Protein AF-A0A917FUL1-F1 (afdb_monomer_lite)

Organism: NCBI:txid2041023

pLDDT: mean 85.08, std 12.04, range [37.03, 98.06]

Structure (mmCIF, N/CA/C/O backbone):
data_AF-A0A917FUL1-F1
#
_entry.id   AF-A0A917FUL1-F1
#
loop_
_atom_site.group_PDB
_atom_site.id
_atom_site.type_symbol
_atom_site.label_atom_id
_atom_site.label_alt_id
_atom_site.label_comp_id
_atom_site.label_asym_id
_atom_site.label_entity_id
_atom_site.label_seq_id
_atom_site.pdbx_PDB_ins_code
_atom_site.Cartn_x
_atom_site.Cartn_y
_atom_site.Cartn_z
_atom_site.occupancy
_atom_site.B_iso_or_equiv
_atom_site.auth_seq_id
_atom_site.auth_comp_id
_atom_site.auth_asym_id
_atom_site.auth_atom_id
_atom_site.pdbx_PDB_model_num
ATOM 1 N N . MET A 1 1 ? -27.557 -18.983 50.702 1.00 47.81 1 MET A N 1
ATOM 2 C CA . MET A 1 1 ? -27.305 -17.538 50.530 1.00 47.81 1 MET A CA 1
ATOM 3 C C . MET A 1 1 ? -28.644 -16.865 50.320 1.00 47.81 1 MET A C 1
ATOM 5 O O . MET A 1 1 ? -29.321 -17.192 49.356 1.00 47.81 1 MET A O 1
ATOM 9 N N . THR A 1 2 ? -29.067 -16.030 51.261 1.00 52.03 2 THR A N 1
ATOM 10 C CA . THR A 1 2 ? -30.330 -15.290 51.181 1.00 52.03 2 THR A CA 1
ATOM 11 C C . THR A 1 2 ? -30.173 -14.188 50.135 1.00 52.03 2 THR A C 1
ATOM 13 O O . THR A 1 2 ? -29.225 -13.409 50.207 1.00 52.03 2 THR A O 1
ATOM 16 N N . GLU A 1 3 ? -31.049 -14.154 49.135 1.00 70.00 3 GLU A N 1
ATOM 17 C CA . GLU A 1 3 ? -31.073 -13.096 48.124 1.00 70.00 3 GLU A CA 1
ATOM 18 C C . GLU A 1 3 ? -31.496 -11.787 48.815 1.00 70.00 3 GLU A C 1
ATOM 20 O O . GLU A 1 3 ? -32.654 -11.626 49.201 1.00 70.00 3 GLU A O 1
ATOM 25 N N . ILE A 1 4 ? -30.540 -10.884 49.062 1.00 77.12 4 ILE A N 1
ATOM 26 C CA . ILE A 1 4 ? -30.812 -9.587 49.693 1.00 77.12 4 ILE A CA 1
ATOM 27 C C . ILE A 1 4 ? -31.565 -8.731 48.673 1.00 77.12 4 ILE A C 1
ATOM 29 O O . ILE A 1 4 ? -30.995 -8.297 47.673 1.00 77.12 4 ILE A O 1
ATOM 33 N N . LYS A 1 5 ? -32.861 -8.509 48.907 1.00 84.00 5 LYS A N 1
ATOM 34 C CA . LYS A 1 5 ? -33.698 -7.635 48.078 1.00 84.00 5 LYS A CA 1
ATOM 35 C C . LYS A 1 5 ? -33.774 -6.248 48.700 1.00 84.00 5 LYS A C 1
ATOM 37 O O . LYS A 1 5 ? -34.260 -6.107 49.815 1.00 84.00 5 LYS A O 1
ATOM 42 N N . LEU A 1 6 ? -33.351 -5.242 47.938 1.00 88.50 6 LEU A N 1
ATOM 43 C CA . LEU A 1 6 ? -33.476 -3.836 48.319 1.00 88.50 6 LEU A CA 1
ATOM 44 C C . LEU A 1 6 ? -34.946 -3.399 48.352 1.00 88.50 6 LEU A C 1
ATOM 46 O O . LEU A 1 6 ? -35.746 -3.745 47.468 1.00 88.50 6 LEU A O 1
ATOM 50 N N . SER A 1 7 ? -35.290 -2.567 49.331 1.00 91.94 7 SER A N 1
ATOM 51 C CA . SER A 1 7 ? -36.589 -1.909 49.411 1.00 91.94 7 SER A CA 1
ATOM 52 C C . SER A 1 7 ? -36.852 -1.016 48.188 1.00 91.94 7 SER A C 1
ATOM 54 O O . SER A 1 7 ? -35.959 -0.647 47.415 1.00 91.94 7 SER A O 1
ATOM 56 N N . SER A 1 8 ? -38.120 -0.675 47.953 1.00 89.06 8 SER A N 1
ATOM 57 C CA . SER A 1 8 ? -38.489 0.293 46.910 1.00 89.06 8 SER A CA 1
ATOM 58 C C . SER A 1 8 ? -37.926 1.690 47.196 1.00 89.06 8 SER A C 1
ATOM 60 O O . SER A 1 8 ? -37.520 2.377 46.261 1.00 89.06 8 SER A O 1
ATOM 62 N N . ALA A 1 9 ? -37.848 2.085 48.471 1.00 89.62 9 ALA A N 1
ATOM 63 C CA . ALA A 1 9 ? -37.322 3.380 48.895 1.00 89.62 9 ALA A CA 1
ATOM 64 C C . ALA A 1 9 ? -35.823 3.528 48.583 1.00 89.62 9 ALA A C 1
ATOM 66 O O . ALA A 1 9 ? -35.415 4.518 47.975 1.00 89.62 9 ALA A O 1
ATOM 67 N N . SER A 1 10 ? -35.013 2.519 48.911 1.00 91.00 10 SER A N 1
ATOM 68 C CA . SER A 1 10 ? -33.573 2.516 48.617 1.00 91.00 10 SER A CA 1
ATOM 69 C C . SER A 1 10 ? -33.289 2.544 47.120 1.00 91.00 10 SER A C 1
ATOM 71 O O . SER A 1 10 ? -32.477 3.344 46.655 1.00 91.00 10 SER A O 1
ATOM 73 N N . ARG A 1 11 ? -34.027 1.742 46.339 1.00 92.06 11 ARG A N 1
ATOM 74 C CA . ARG A 1 11 ? -33.927 1.756 44.871 1.00 92.06 11 ARG A CA 1
ATOM 75 C C . ARG A 1 11 ? -34.263 3.125 44.282 1.00 92.06 11 ARG A C 1
ATOM 77 O O . ARG A 1 11 ? -33.566 3.572 43.376 1.00 92.06 11 ARG A O 1
ATOM 84 N N . ALA A 1 12 ? -35.280 3.808 44.809 1.00 92.12 12 ALA A N 1
ATOM 85 C CA . ALA A 1 12 ? -35.640 5.154 44.369 1.00 92.12 12 ALA A CA 1
ATOM 86 C C . ALA A 1 12 ? -34.541 6.185 44.683 1.00 92.12 12 ALA A C 1
ATOM 88 O O . ALA A 1 12 ? -34.177 6.962 43.801 1.00 92.12 12 ALA A O 1
ATOM 89 N N . ARG A 1 13 ? -33.957 6.155 45.892 1.00 92.62 13 ARG A N 1
ATOM 90 C CA . ARG A 1 13 ? -32.842 7.046 46.280 1.00 92.62 13 ARG A CA 1
ATOM 91 C C . ARG A 1 13 ? -31.620 6.864 45.379 1.00 92.62 13 ARG A C 1
ATOM 93 O O . ARG A 1 13 ? -31.035 7.843 44.919 1.00 92.62 13 ARG A O 1
ATOM 100 N N . MET A 1 14 ? -31.251 5.614 45.105 1.00 92.50 14 MET A N 1
ATOM 101 C CA . MET A 1 14 ? -30.142 5.282 44.209 1.00 92.50 14 MET A CA 1
ATOM 102 C C . MET A 1 14 ? -30.414 5.753 42.778 1.00 92.50 14 MET A C 1
ATOM 104 O O . MET A 1 14 ? -29.568 6.412 42.178 1.00 92.50 14 MET A O 1
ATOM 108 N N . ALA A 1 15 ? -31.609 5.473 42.249 1.00 91.94 15 ALA A N 1
ATOM 109 C CA . ALA A 1 15 ? -32.002 5.908 40.914 1.00 91.94 15 ALA A CA 1
ATOM 110 C C . ALA A 1 15 ? -31.987 7.438 40.781 1.00 91.94 15 ALA A C 1
ATOM 112 O O . ALA A 1 15 ? -31.517 7.953 39.772 1.00 91.94 15 ALA A O 1
ATOM 113 N N . GLU A 1 16 ? -32.436 8.176 41.800 1.00 92.75 16 GLU A N 1
ATOM 114 C CA . GLU A 1 16 ? -32.394 9.641 41.805 1.00 92.75 16 GLU A CA 1
ATOM 115 C C . GLU A 1 16 ? -30.955 10.176 41.757 1.00 92.75 16 GLU A C 1
ATOM 117 O O . GLU A 1 16 ? -30.666 11.124 41.023 1.00 92.75 16 GLU A O 1
ATOM 122 N N . TYR A 1 17 ? -30.038 9.568 42.513 1.00 89.88 17 TYR A N 1
ATOM 123 C CA . TYR A 1 17 ? -28.622 9.930 42.480 1.00 89.88 17 TYR A CA 1
ATOM 124 C C . TYR A 1 17 ? -28.005 9.675 41.098 1.00 89.88 17 TYR A C 1
ATOM 126 O O . TYR A 1 17 ? -27.385 10.574 40.522 1.00 89.88 17 TYR A O 1
ATOM 134 N N . VAL A 1 18 ? -28.237 8.487 40.529 1.00 90.50 18 VAL A N 1
ATOM 135 C CA . VAL A 1 18 ? -27.760 8.130 39.184 1.00 90.50 18 VAL A CA 1
ATOM 136 C C . VAL A 1 18 ? -28.361 9.058 38.128 1.00 90.50 18 VAL A C 1
ATOM 138 O O . VAL A 1 18 ? -27.639 9.547 37.262 1.00 90.50 18 VAL A O 1
ATOM 141 N N . ASP A 1 19 ? -29.652 9.384 38.211 1.00 90.50 19 ASP A N 1
ATOM 142 C CA . ASP A 1 19 ? -30.305 10.272 37.248 1.00 90.50 19 ASP A CA 1
ATOM 143 C C . ASP A 1 19 ? -29.764 11.708 37.331 1.00 90.50 19 ASP A C 1
ATOM 145 O O . ASP A 1 19 ? -29.557 12.358 36.304 1.00 90.50 19 ASP A O 1
ATOM 149 N N . LYS A 1 20 ? -29.443 12.198 38.537 1.00 88.75 20 LYS A N 1
ATOM 150 C CA . LYS A 1 20 ? -28.752 13.487 38.721 1.00 88.75 20 LYS A CA 1
ATOM 151 C C . LYS A 1 20 ? -27.367 13.492 38.076 1.00 88.75 20 LYS A C 1
ATOM 153 O O . LYS A 1 20 ? -27.005 14.507 37.481 1.00 88.75 20 LYS A O 1
ATOM 158 N N . LEU A 1 21 ? -26.616 12.393 38.160 1.00 84.44 21 LEU A N 1
ATOM 159 C CA . LEU A 1 21 ? -25.334 12.252 37.463 1.00 84.44 21 LEU A CA 1
ATOM 160 C C . LEU A 1 21 ? -25.530 12.249 35.940 1.00 84.44 21 LEU A C 1
ATOM 162 O O . LEU A 1 21 ? -24.897 13.046 35.247 1.00 84.44 21 LEU A O 1
ATOM 166 N N . CYS A 1 22 ? -26.467 11.439 35.438 1.00 85.19 22 CYS A N 1
ATOM 167 C CA . CYS A 1 22 ? -26.773 11.306 34.010 1.00 85.19 22 CYS A CA 1
ATOM 168 C C . CYS A 1 22 ? -27.177 12.644 33.375 1.00 85.19 22 CYS A C 1
ATOM 170 O O . CYS A 1 22 ? -26.623 13.041 32.353 1.00 85.19 22 CYS A O 1
ATOM 172 N N . ARG A 1 23 ? -28.089 13.399 34.006 1.00 84.31 23 ARG A N 1
ATOM 173 C CA . ARG A 1 23 ? -28.549 14.715 33.508 1.00 84.31 23 ARG A CA 1
ATOM 174 C C . ARG A 1 23 ? -27.434 15.751 33.397 1.00 84.31 23 ARG 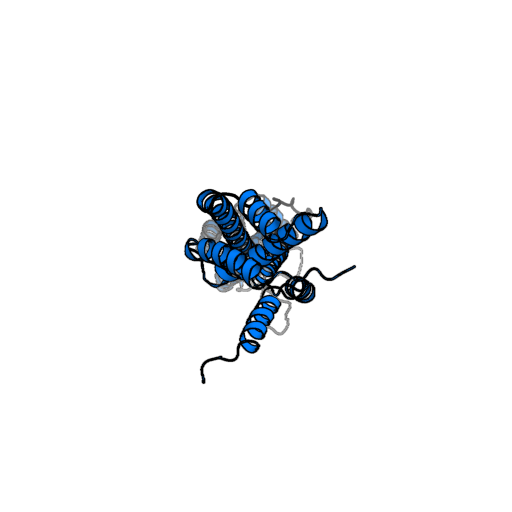A C 1
ATOM 176 O O . ARG A 1 23 ? -27.581 16.743 32.689 1.00 84.31 23 ARG A O 1
ATOM 183 N N . GLN A 1 24 ? -26.346 15.566 34.137 1.00 76.88 24 GLN A N 1
ATOM 184 C CA . GLN A 1 24 ? -25.212 16.483 34.137 1.00 76.88 24 GLN A CA 1
ATOM 185 C C . GLN A 1 24 ? -24.104 16.078 33.162 1.00 76.88 24 GLN A C 1
ATOM 187 O O . GLN A 1 24 ? -23.134 16.838 33.022 1.00 76.88 24 GLN A O 1
ATOM 192 N N . MET A 1 25 ? -24.230 14.924 32.501 1.00 76.38 25 MET A N 1
ATOM 193 C CA . MET A 1 25 ? -23.337 14.479 31.437 1.00 76.38 25 MET A CA 1
ATOM 194 C C . MET A 1 25 ? -23.732 15.144 30.119 1.00 76.38 25 MET A C 1
ATOM 196 O O . MET A 1 25 ? -24.883 15.099 29.701 1.00 76.38 25 MET A O 1
ATOM 200 N N . ASN A 1 26 ? -22.761 15.773 29.458 1.00 75.69 26 ASN A N 1
ATOM 201 C CA . ASN A 1 26 ? -22.939 16.337 28.120 1.00 75.69 26 ASN A CA 1
ATOM 202 C C . ASN A 1 26 ? -22.407 15.349 27.073 1.00 75.69 26 ASN A C 1
ATOM 204 O O . ASN A 1 26 ? -21.471 15.662 26.338 1.00 75.69 26 ASN A O 1
ATOM 208 N N . GLU A 1 27 ? -22.952 14.134 27.082 1.00 78.38 27 GLU A N 1
ATOM 209 C CA . GLU A 1 27 ? -22.525 13.022 26.232 1.00 78.38 27 GLU A CA 1
ATOM 210 C C . GLU A 1 27 ? -23.712 12.467 25.421 1.00 78.38 27 GLU A C 1
ATOM 212 O O . GLU A 1 27 ? -24.870 12.724 25.762 1.00 78.38 27 GLU A O 1
ATOM 217 N N . PRO A 1 28 ? -23.452 11.739 24.320 1.00 78.38 28 PRO A N 1
ATOM 218 C CA . PRO A 1 28 ? -24.480 11.040 23.551 1.00 78.38 28 PRO A CA 1
ATOM 219 C C . PRO A 1 28 ? -25.363 10.117 24.408 1.00 78.38 28 PRO A C 1
ATOM 221 O O . PRO A 1 28 ? -24.895 9.520 25.374 1.00 78.38 28 PRO A O 1
ATOM 224 N N . GLN A 1 29 ? -26.641 9.984 24.035 1.00 77.00 29 GLN A N 1
ATOM 225 C CA . GLN A 1 29 ? -27.651 9.272 24.831 1.00 77.00 29 GLN A CA 1
ATOM 226 C C . GLN A 1 29 ? -27.319 7.790 25.076 1.00 77.00 29 GLN A C 1
ATOM 228 O O . GLN A 1 29 ? -27.646 7.278 26.138 1.00 77.00 29 GLN A O 1
ATOM 233 N N . ASP A 1 30 ? -26.658 7.117 24.130 1.00 72.75 30 ASP A N 1
ATOM 234 C CA . ASP A 1 30 ? -26.174 5.739 24.297 1.00 72.75 30 ASP A CA 1
ATOM 235 C C . ASP A 1 30 ? -25.180 5.632 25.463 1.00 72.75 30 ASP A C 1
ATOM 237 O O . ASP A 1 30 ? -25.384 4.834 26.367 1.00 72.75 30 ASP A O 1
ATOM 241 N N . GLN A 1 31 ? -24.197 6.532 25.527 1.00 72.19 31 GLN A N 1
ATOM 242 C CA . GLN A 1 31 ? -23.209 6.553 26.614 1.00 72.19 31 GLN A CA 1
ATOM 243 C C . GLN A 1 31 ? -23.811 6.932 27.970 1.00 72.19 31 GLN A C 1
ATOM 245 O O . GLN A 1 31 ? -23.324 6.491 29.009 1.00 72.19 31 GLN A O 1
ATOM 250 N N . VAL A 1 32 ? -24.847 7.775 27.977 1.00 83.75 32 VAL A N 1
ATOM 251 C CA . VAL A 1 32 ? -25.560 8.127 29.213 1.00 83.75 32 VAL A CA 1
ATOM 252 C C . VAL A 1 32 ? -26.323 6.918 29.761 1.00 83.75 32 VAL A C 1
ATOM 254 O O . VAL A 1 32 ? -26.370 6.744 30.976 1.00 83.75 32 VAL A O 1
ATOM 257 N N . GLU A 1 33 ? -26.883 6.074 28.894 1.00 83.06 33 GLU A N 1
ATOM 258 C CA . GLU A 1 33 ? -27.565 4.843 29.308 1.00 83.06 33 GLU A CA 1
ATOM 259 C C . GLU A 1 33 ? -26.583 3.756 29.762 1.00 83.06 33 GLU A C 1
ATOM 261 O O . GLU A 1 33 ? -26.784 3.195 30.836 1.00 83.06 33 GLU A O 1
ATOM 266 N N . ASP A 1 34 ? -25.472 3.536 29.050 1.00 76.56 34 ASP A N 1
ATOM 267 C CA . ASP A 1 34 ? -24.433 2.587 29.491 1.00 76.56 34 ASP A CA 1
ATOM 268 C C . ASP A 1 34 ? -23.891 2.976 30.876 1.00 76.56 34 ASP A C 1
ATOM 270 O O . ASP A 1 34 ? -23.753 2.154 31.785 1.00 76.56 34 ASP A O 1
ATOM 274 N N . PHE A 1 35 ? -23.656 4.276 31.073 1.00 83.06 35 PHE A N 1
ATOM 275 C CA . PHE A 1 35 ? -23.274 4.831 32.362 1.00 83.06 35 PHE A CA 1
ATOM 276 C C . PHE A 1 35 ? -24.344 4.612 33.437 1.00 83.06 35 PHE A C 1
ATOM 278 O O . PHE A 1 35 ? -24.018 4.246 34.569 1.00 83.06 35 PHE A O 1
ATOM 285 N N . ARG A 1 36 ? -25.621 4.840 33.107 1.00 88.31 36 ARG A N 1
ATOM 286 C CA . ARG A 1 36 ? -26.744 4.627 34.026 1.00 88.31 36 ARG A CA 1
ATOM 287 C C . ARG A 1 36 ? -26.774 3.178 34.499 1.00 88.31 36 ARG A C 1
ATOM 289 O O . ARG A 1 36 ? -26.924 2.948 35.701 1.00 88.31 36 ARG A O 1
ATOM 296 N N . GLU A 1 37 ? -26.621 2.223 33.587 1.00 86.44 37 GLU A N 1
ATOM 297 C CA . GLU A 1 37 ? -26.595 0.794 33.899 1.00 86.44 37 GLU A CA 1
ATOM 298 C C . GLU A 1 37 ? -25.390 0.427 34.774 1.00 86.44 37 GLU A C 1
ATOM 300 O O . GLU A 1 37 ? -25.575 -0.141 35.855 1.00 86.44 37 GLU A O 1
ATOM 305 N N . GLU A 1 38 ? -24.175 0.818 34.370 1.00 83.94 38 GLU A N 1
ATOM 306 C CA . GLU A 1 38 ? -22.933 0.519 35.097 1.00 83.94 38 GLU A CA 1
ATOM 307 C C . GLU A 1 38 ? -22.960 1.098 36.520 1.00 83.94 38 GLU A C 1
ATOM 309 O O . GLU A 1 38 ? -22.680 0.399 37.497 1.00 83.94 38 GLU A O 1
ATOM 314 N N . MET A 1 39 ? -23.370 2.359 36.668 1.00 87.25 39 MET A N 1
ATOM 315 C CA . MET A 1 39 ? -23.458 3.002 37.979 1.00 87.25 39 MET A CA 1
ATOM 316 C C . MET A 1 39 ? -24.536 2.398 38.860 1.00 87.25 39 MET A C 1
ATOM 318 O O . MET A 1 39 ? -24.315 2.224 40.057 1.00 87.25 39 MET A O 1
ATOM 322 N N . THR A 1 40 ? -25.693 2.063 38.290 1.00 90.62 40 THR A N 1
ATOM 323 C CA . THR A 1 40 ? -26.763 1.416 39.052 1.00 90.62 40 THR A CA 1
ATOM 324 C C . THR A 1 40 ? -26.298 0.054 39.558 1.00 90.62 40 THR A C 1
ATOM 326 O O . THR A 1 40 ? -26.518 -0.265 40.727 1.00 90.62 40 THR A O 1
ATOM 329 N N . ALA A 1 41 ? -25.607 -0.730 38.725 1.00 88.19 41 ALA A N 1
ATOM 330 C CA . ALA A 1 41 ? -25.075 -2.036 39.101 1.00 88.19 41 ALA A CA 1
ATOM 331 C C . ALA A 1 41 ? -23.990 -1.935 40.187 1.00 88.19 41 ALA A C 1
ATOM 333 O O . ALA A 1 41 ? -24.047 -2.654 41.191 1.00 88.19 41 ALA A O 1
ATOM 334 N N . ASN A 1 42 ? -23.039 -1.011 40.029 1.00 88.38 42 ASN A N 1
ATOM 335 C CA . ASN A 1 42 ? -21.951 -0.808 40.985 1.00 88.38 42 ASN A CA 1
ATOM 336 C C . ASN A 1 42 ? -22.469 -0.289 42.332 1.00 88.38 42 ASN A C 1
ATOM 338 O O . ASN A 1 42 ? -22.098 -0.819 43.379 1.00 88.38 42 ASN A O 1
ATOM 342 N N . LEU A 1 43 ? -23.382 0.687 42.318 1.00 90.56 43 LEU A N 1
ATOM 343 C CA . LEU A 1 43 ? -23.987 1.224 43.535 1.00 90.56 43 LEU A CA 1
ATOM 344 C C . LEU A 1 43 ? -24.841 0.164 44.245 1.00 90.56 43 LEU A C 1
ATOM 346 O O . LEU A 1 43 ? -24.763 0.027 45.460 1.00 90.56 43 LEU A O 1
ATOM 350 N N . THR A 1 44 ? -25.603 -0.638 43.494 1.00 92.50 44 THR A N 1
ATOM 351 C CA . THR A 1 44 ? -26.359 -1.774 44.054 1.00 92.50 44 THR A CA 1
ATOM 352 C C . THR A 1 44 ? -25.429 -2.772 44.731 1.00 92.50 44 THR A C 1
ATOM 354 O O . THR A 1 44 ? -25.704 -3.208 45.847 1.00 92.50 44 THR A O 1
ATOM 357 N N . SER A 1 45 ? -24.316 -3.108 44.080 1.00 90.75 45 SER A N 1
ATOM 358 C CA . SER A 1 45 ? -23.331 -4.046 44.619 1.00 90.75 45 SER A CA 1
ATOM 359 C C . SER A 1 45 ? -22.688 -3.516 45.902 1.00 90.75 45 SER A C 1
ATOM 361 O O . SER A 1 45 ? -22.569 -4.270 46.863 1.00 90.75 45 SER A O 1
ATOM 363 N N . ALA A 1 46 ? -22.352 -2.223 45.949 1.00 91.19 46 ALA A N 1
ATOM 364 C CA . ALA A 1 46 ? -21.805 -1.581 47.142 1.00 91.19 46 ALA A CA 1
ATOM 365 C C . ALA A 1 46 ? -22.792 -1.618 48.320 1.00 91.19 46 ALA A C 1
ATOM 367 O O . ALA A 1 46 ? -22.427 -2.053 49.407 1.00 91.19 46 ALA A O 1
ATOM 368 N N . VAL A 1 47 ? -24.064 -1.265 48.096 1.00 93.19 47 VAL A N 1
ATOM 369 C CA . VAL A 1 47 ? -25.095 -1.323 49.150 1.00 93.19 47 VAL A CA 1
ATOM 370 C C . VAL A 1 47 ? -25.278 -2.747 49.672 1.00 93.19 47 VAL A C 1
ATOM 372 O O . VAL A 1 47 ? -25.336 -2.963 50.880 1.00 93.19 47 VAL A O 1
ATOM 375 N N . VAL A 1 48 ? -25.352 -3.733 48.775 1.00 92.50 48 VAL A N 1
ATOM 376 C CA . VAL A 1 48 ? -25.499 -5.143 49.165 1.00 92.50 48 VAL A CA 1
ATOM 377 C C . VAL A 1 48 ? -24.297 -5.625 49.980 1.00 92.50 48 VAL A C 1
ATOM 379 O O . VAL A 1 48 ? -24.479 -6.406 50.913 1.00 92.50 48 VAL A O 1
ATOM 382 N N . GLU A 1 49 ? -23.087 -5.173 49.658 1.00 91.25 49 GLU A N 1
ATOM 383 C CA . GLU A 1 49 ? -21.882 -5.545 50.396 1.00 91.25 49 GLU A CA 1
ATOM 384 C C . GLU A 1 49 ? -21.848 -4.925 51.801 1.00 91.25 49 GLU A C 1
ATOM 386 O O . GLU A 1 49 ? -21.591 -5.639 52.768 1.00 91.25 49 GLU A O 1
ATOM 391 N N . GLU A 1 50 ? -22.223 -3.654 51.953 1.00 92.88 50 GLU A N 1
ATOM 392 C CA . GLU A 1 50 ? -22.370 -3.010 53.270 1.00 92.88 50 GLU A CA 1
ATOM 393 C C . GLU A 1 50 ? -23.454 -3.706 54.121 1.00 92.88 50 GLU A C 1
ATOM 395 O O . GLU A 1 50 ? -23.262 -3.987 55.307 1.00 92.88 50 GLU A O 1
ATOM 400 N N . MET A 1 51 ? -24.575 -4.108 53.508 1.00 92.69 51 MET A N 1
ATOM 401 C CA . MET A 1 51 ? -25.615 -4.888 54.196 1.00 92.69 51 MET A CA 1
ATOM 402 C C . MET A 1 51 ? -25.118 -6.264 54.660 1.00 92.69 51 MET A C 1
ATOM 404 O O . MET A 1 51 ? -25.526 -6.751 55.717 1.00 92.69 51 MET A O 1
ATOM 408 N N . ARG A 1 52 ? -24.222 -6.911 53.903 1.00 92.06 52 ARG A N 1
ATOM 409 C CA . ARG A 1 52 ? -23.603 -8.186 54.313 1.00 92.06 52 ARG A CA 1
ATOM 410 C C . ARG A 1 52 ? -22.684 -8.034 55.518 1.00 92.06 52 ARG A C 1
ATOM 412 O O . ARG A 1 52 ? -22.531 -8.995 56.269 1.00 92.06 52 ARG A O 1
ATOM 419 N N . GLN A 1 53 ? -22.124 -6.848 55.726 1.00 91.12 53 GLN A N 1
ATOM 420 C CA . GLN A 1 53 ? -21.326 -6.520 56.909 1.00 91.12 53 GLN A CA 1
ATOM 421 C C . GLN A 1 53 ? -22.192 -6.250 58.154 1.00 91.12 53 GLN A C 1
ATOM 423 O O . GLN A 1 53 ? -21.664 -5.966 59.226 1.00 91.12 53 GLN A O 1
ATOM 428 N N . GLY A 1 54 ? -23.517 -6.394 58.042 1.00 91.88 54 GLY A N 1
ATOM 429 C CA . GLY A 1 54 ? -24.466 -6.224 59.141 1.00 91.88 54 GLY A CA 1
ATOM 430 C C . GLY A 1 54 ? -25.040 -4.813 59.248 1.00 91.88 54 GLY A C 1
ATOM 431 O O . GLY A 1 54 ? -25.759 -4.532 60.206 1.00 91.88 54 GLY A O 1
ATOM 432 N N . MET A 1 55 ? -24.749 -3.936 58.283 1.00 92.06 55 MET A N 1
ATOM 433 C CA . MET A 1 55 ? -25.262 -2.571 58.268 1.00 92.06 55 MET A CA 1
ATOM 434 C C . MET A 1 55 ? -26.753 -2.551 57.876 1.00 92.06 55 MET A C 1
ATOM 436 O O . MET A 1 55 ? -27.155 -3.260 56.945 1.00 92.06 55 MET A O 1
ATOM 440 N N . PRO A 1 56 ? -27.605 -1.761 58.557 1.00 93.81 56 PRO A N 1
ATOM 441 C CA . PRO A 1 56 ? -28.996 -1.602 58.150 1.00 93.81 56 PRO A CA 1
ATOM 442 C C . PRO A 1 56 ? -29.087 -0.931 56.772 1.00 93.81 56 PRO A C 1
ATOM 444 O O . PRO A 1 56 ? -28.292 -0.057 56.442 1.00 93.81 56 PRO A O 1
ATOM 447 N N . GLU A 1 57 ? -30.078 -1.327 55.967 1.00 92.75 57 GLU A N 1
ATOM 448 C CA . GLU A 1 57 ? -30.196 -0.942 54.549 1.00 92.75 57 GLU A CA 1
ATOM 449 C C . GLU A 1 57 ? -30.102 0.576 54.307 1.00 92.75 57 GLU A C 1
ATOM 451 O O . GLU A 1 57 ? -29.404 1.016 53.397 1.00 92.75 57 GLU A O 1
ATOM 456 N N . ASP A 1 58 ? -30.776 1.385 55.126 1.00 91.56 58 ASP A N 1
ATOM 457 C CA . ASP A 1 58 ? -30.798 2.846 54.966 1.00 91.56 58 ASP A CA 1
ATOM 458 C C . ASP A 1 58 ? -29.423 3.495 55.220 1.00 91.56 58 ASP A C 1
ATOM 460 O O . ASP A 1 58 ? -29.025 4.454 54.545 1.00 91.56 58 ASP A O 1
ATOM 464 N N . GLU A 1 59 ? -28.665 2.925 56.157 1.00 92.19 59 GLU A N 1
ATOM 465 C CA . GLU A 1 59 ? -27.301 3.340 56.474 1.00 92.19 59 GLU A CA 1
ATOM 466 C C . GLU A 1 59 ? -26.334 2.853 55.388 1.00 92.19 59 GLU A C 1
ATOM 468 O O . GLU A 1 59 ? -25.555 3.654 54.878 1.00 92.19 59 GLU A O 1
ATOM 473 N N . ALA A 1 60 ? -26.489 1.612 54.912 1.00 93.06 60 ALA A N 1
ATOM 474 C CA . ALA A 1 60 ? -25.730 1.051 53.792 1.00 93.06 60 ALA A CA 1
ATOM 475 C C . ALA A 1 60 ? -25.878 1.880 52.503 1.00 93.06 60 ALA A C 1
ATOM 477 O O . ALA A 1 60 ? -24.891 2.172 51.829 1.00 93.06 60 ALA A O 1
ATOM 478 N N . VAL A 1 61 ? -27.097 2.328 52.174 1.00 92.44 61 VAL A N 1
ATOM 479 C CA . VAL A 1 61 ? -27.349 3.239 51.041 1.00 92.44 61 VAL A CA 1
ATOM 480 C C . VAL A 1 61 ? -26.636 4.571 51.233 1.00 92.44 61 VAL A C 1
ATOM 482 O O . VAL A 1 61 ? -26.041 5.101 50.296 1.00 92.44 61 VAL A O 1
ATOM 485 N N . THR A 1 62 ? -26.690 5.126 52.440 1.00 90.50 62 THR A N 1
ATOM 486 C CA . THR A 1 62 ? -26.075 6.422 52.741 1.00 90.50 62 THR A CA 1
ATOM 487 C C . THR A 1 62 ? -24.550 6.342 52.663 1.00 90.50 62 THR A C 1
ATOM 489 O O . THR A 1 62 ? -23.929 7.199 52.034 1.00 90.50 62 THR A O 1
ATOM 492 N N . VAL A 1 63 ? -23.954 5.287 53.219 1.00 90.00 63 VAL A N 1
ATOM 493 C CA . VAL A 1 63 ? -22.514 5.018 53.153 1.00 90.00 63 VAL A CA 1
ATOM 494 C C . VAL A 1 63 ? -22.065 4.800 51.711 1.00 90.00 63 VAL A C 1
ATOM 496 O O . VAL A 1 63 ? -21.113 5.448 51.281 1.00 90.00 63 VAL A O 1
ATOM 499 N N . ALA A 1 64 ? -22.777 3.985 50.928 1.00 90.31 64 ALA A N 1
ATOM 500 C CA . ALA A 1 64 ? -22.443 3.760 49.523 1.00 90.31 64 ALA A CA 1
ATOM 501 C C . ALA A 1 64 ? -22.497 5.064 48.705 1.00 90.31 64 ALA A C 1
ATOM 503 O O . ALA A 1 64 ? -21.564 5.372 47.968 1.00 90.31 64 ALA A O 1
ATOM 504 N N . LEU A 1 65 ? -23.539 5.887 48.868 1.00 89.25 65 LEU A N 1
ATOM 505 C CA . LEU A 1 65 ? -23.636 7.182 48.179 1.00 89.25 65 LEU A CA 1
ATOM 506 C C . LEU A 1 65 ? -22.497 8.143 48.562 1.00 89.25 65 LEU A C 1
ATOM 508 O O . LEU A 1 65 ? -22.016 8.884 47.706 1.00 89.25 65 LEU A O 1
ATOM 512 N N . LEU A 1 66 ? -22.058 8.127 49.825 1.00 84.94 66 LEU A N 1
ATOM 513 C CA . LEU A 1 66 ? -20.926 8.929 50.299 1.00 84.94 66 LEU A CA 1
ATOM 514 C C . LEU A 1 66 ? -19.586 8.421 49.753 1.00 84.94 66 LEU A C 1
ATOM 516 O O . LEU A 1 66 ? -18.765 9.235 49.336 1.00 84.94 66 LEU A O 1
ATOM 520 N N . GLN A 1 67 ? -19.373 7.102 49.720 1.00 84.00 67 GLN A N 1
ATOM 521 C CA . GLN A 1 67 ? -18.159 6.479 49.176 1.00 84.00 67 GLN A CA 1
ATOM 522 C C . GLN A 1 67 ? -17.993 6.750 47.679 1.00 84.00 67 GLN A C 1
ATOM 524 O O . GLN A 1 67 ? -16.876 6.959 47.212 1.00 84.00 67 GLN A O 1
ATOM 529 N N . PHE A 1 68 ? -19.099 6.779 46.931 1.00 80.62 68 PHE A N 1
ATOM 530 C CA . PHE A 1 68 ? -19.071 7.157 45.521 1.00 80.62 68 PHE A CA 1
ATOM 531 C C . PHE A 1 68 ? -18.702 8.630 45.315 1.00 80.62 68 PHE A C 1
ATOM 533 O O . PHE A 1 68 ? -18.213 8.961 44.244 1.00 80.62 68 PHE A O 1
ATOM 540 N N . GLY A 1 69 ? -18.846 9.488 46.329 1.00 74.25 69 GLY A N 1
ATOM 541 C CA . GLY A 1 69 ? -18.335 10.857 46.336 1.00 74.25 69 GLY A CA 1
ATOM 542 C C . GLY A 1 69 ? -19.333 11.926 45.882 1.00 74.25 69 GLY A C 1
ATOM 543 O O . GLY A 1 69 ? -20.471 11.662 45.473 1.00 74.25 69 GLY A O 1
ATOM 544 N N . GLU A 1 70 ? -18.897 13.189 45.970 1.00 72.31 70 GLU A N 1
ATOM 545 C CA . GLU A 1 70 ? -19.710 14.335 45.569 1.00 72.31 70 GLU A CA 1
ATOM 546 C C . GLU A 1 70 ? -19.954 14.357 44.056 1.00 72.31 70 GLU A C 1
ATOM 548 O O . GLU A 1 70 ? -19.047 14.184 43.240 1.00 72.31 70 GLU A O 1
ATOM 553 N N . LEU A 1 71 ? -21.186 14.703 43.676 1.00 65.38 71 LEU A N 1
ATOM 554 C CA . LEU A 1 71 ? -21.688 14.708 42.298 1.00 65.38 71 LEU A CA 1
ATOM 555 C C . LEU A 1 71 ? -20.740 15.390 41.281 1.00 65.38 71 LEU A C 1
ATOM 557 O O . LEU A 1 71 ? -20.641 14.976 40.126 1.00 65.38 71 LEU A O 1
ATOM 561 N N . LYS A 1 72 ? -20.031 16.450 41.701 1.00 63.06 72 LYS A N 1
ATOM 562 C CA . LYS A 1 72 ? -19.100 17.214 40.851 1.00 63.06 72 LYS A CA 1
ATOM 563 C C . LYS A 1 72 ? -17.770 16.504 40.602 1.00 63.06 72 LYS A C 1
ATOM 565 O O . LYS A 1 72 ? -17.193 16.683 39.528 1.00 63.06 72 LYS A O 1
ATOM 570 N N . GLU A 1 73 ? -17.263 15.774 41.587 1.00 71.88 73 GLU A N 1
ATOM 571 C CA . GLU A 1 73 ? -15.974 15.086 41.514 1.00 71.88 73 GLU A CA 1
ATOM 572 C C . GLU A 1 73 ? -16.114 13.817 40.676 1.00 71.88 73 GLU A C 1
ATOM 574 O O . GLU A 1 73 ? -15.424 13.671 39.665 1.00 71.88 73 GLU A O 1
ATOM 579 N N . VAL A 1 74 ? -17.161 13.043 40.969 1.00 71.81 74 VAL A N 1
ATOM 580 C CA . VAL A 1 74 ? -17.613 11.885 40.188 1.00 71.81 74 VAL A CA 1
ATOM 581 C C . VAL A 1 74 ? -17.769 12.254 38.715 1.00 71.81 74 VAL A C 1
ATOM 583 O O . VAL A 1 74 ? -17.156 11.646 37.838 1.00 71.81 74 VAL A O 1
ATOM 586 N N . LYS A 1 75 ? -18.485 13.347 38.420 1.00 70.12 75 LYS A N 1
ATOM 587 C CA . LYS A 1 75 ? -18.638 13.860 37.052 1.00 70.12 75 LYS A CA 1
ATOM 588 C C . LYS A 1 75 ? -17.299 14.115 36.355 1.00 70.12 75 LYS A C 1
ATOM 590 O O . LYS A 1 75 ? -17.144 13.780 35.181 1.00 70.12 75 LYS A O 1
ATOM 595 N N . ARG A 1 76 ? -16.358 14.786 37.025 1.00 72.88 76 ARG A N 1
ATOM 596 C CA . ARG A 1 76 ? -15.090 15.204 36.407 1.00 72.88 76 ARG A CA 1
ATOM 597 C C . ARG A 1 76 ? -14.257 13.994 36.005 1.00 72.88 76 ARG A C 1
ATOM 599 O O . ARG A 1 76 ? -13.694 13.986 34.909 1.00 72.88 76 ARG A O 1
ATOM 606 N N . GLU A 1 77 ? -14.181 12.999 36.878 1.00 75.75 77 GLU A N 1
ATOM 607 C CA . GLU A 1 77 ? -13.421 11.780 36.620 1.00 75.75 77 GLU A CA 1
ATOM 608 C C . GLU A 1 77 ? -14.065 10.940 35.517 1.00 75.75 77 GLU A C 1
ATOM 610 O O . GLU A 1 77 ? -13.381 10.522 34.583 1.00 75.75 77 GLU A O 1
ATOM 615 N N . LEU A 1 78 ? -15.390 10.809 35.533 1.00 70.12 78 LEU A N 1
ATOM 616 C CA . LEU A 1 78 ? -16.128 10.053 34.522 1.00 70.12 78 LEU A CA 1
ATOM 617 C C . LEU A 1 78 ? -16.034 10.675 33.128 1.00 70.12 78 LEU A C 1
ATOM 619 O O . LEU A 1 78 ? -15.678 9.987 32.172 1.00 70.12 78 LEU A O 1
ATOM 623 N N . VAL A 1 79 ? -16.261 11.988 32.998 1.00 70.38 79 VAL A N 1
ATOM 624 C CA . VAL A 1 79 ? -16.113 12.690 31.708 1.00 70.38 79 VAL A CA 1
ATOM 625 C C . VAL A 1 79 ? -14.693 12.522 31.166 1.00 70.38 79 VAL A C 1
ATOM 627 O O . VAL A 1 79 ? -14.489 12.367 29.961 1.00 70.38 79 VAL A O 1
ATOM 630 N N . ARG A 1 80 ? -13.686 12.508 32.047 1.00 75.75 80 ARG A N 1
ATOM 631 C CA . ARG A 1 80 ? -12.299 12.263 31.649 1.00 75.75 80 ARG A CA 1
ATOM 632 C C . ARG A 1 80 ? -12.114 10.845 31.104 1.00 75.75 80 ARG A C 1
ATOM 634 O O . ARG A 1 80 ? -11.497 10.703 30.050 1.00 75.75 80 ARG A O 1
ATOM 641 N N . ILE A 1 81 ? -12.657 9.827 31.771 1.00 78.88 81 ILE A N 1
ATOM 642 C CA . ILE A 1 81 ? -12.564 8.421 31.345 1.00 78.88 81 ILE A CA 1
ATOM 643 C C . ILE A 1 81 ? -13.227 8.219 29.975 1.00 78.88 81 ILE A C 1
ATOM 645 O O . ILE A 1 81 ? -12.586 7.705 29.053 1.00 78.88 81 ILE A O 1
ATOM 649 N N . TYR A 1 82 ? -14.462 8.693 29.801 1.00 71.44 82 TYR A N 1
ATOM 650 C CA . TYR A 1 82 ? -15.199 8.574 28.537 1.00 71.44 82 TYR A CA 1
ATOM 651 C C . TYR A 1 82 ? -14.496 9.312 27.389 1.00 71.44 82 TYR A C 1
ATOM 653 O O . TYR A 1 82 ? -14.301 8.762 26.299 1.00 71.44 82 TYR A O 1
ATOM 661 N N . LYS A 1 83 ? -13.998 10.528 27.645 1.00 73.81 83 LYS A N 1
ATOM 662 C CA . LYS A 1 83 ? -13.238 11.298 26.652 1.00 73.81 83 LYS A CA 1
ATOM 663 C C . LYS A 1 83 ? -11.947 10.593 26.226 1.00 73.81 83 LYS A C 1
ATOM 665 O O . LYS A 1 83 ? -11.597 10.632 25.041 1.00 73.81 83 LYS A O 1
ATOM 670 N N . ILE A 1 84 ? -11.247 9.937 27.156 1.00 73.69 84 ILE A N 1
ATOM 671 C CA . ILE A 1 84 ? -10.044 9.146 26.855 1.00 73.69 84 ILE A CA 1
ATOM 672 C C . ILE A 1 84 ? -10.405 7.945 25.974 1.00 73.69 84 ILE A C 1
ATOM 674 O O . ILE A 1 84 ? -9.802 7.799 24.908 1.00 73.69 84 ILE A O 1
ATOM 678 N N . ARG A 1 85 ? -11.418 7.147 26.351 1.00 75.88 85 ARG A N 1
ATOM 679 C CA . ARG A 1 85 ? -11.879 5.987 25.560 1.00 75.88 85 ARG A CA 1
ATOM 680 C C . ARG A 1 85 ? -12.232 6.382 24.126 1.00 75.88 85 ARG A C 1
ATOM 682 O O . ARG A 1 85 ? -11.742 5.778 23.172 1.00 75.88 85 ARG A O 1
ATOM 689 N N . ARG A 1 86 ? -12.994 7.467 23.958 1.00 76.38 86 ARG A N 1
ATOM 690 C CA . ARG A 1 86 ? -13.406 7.977 22.642 1.00 76.38 86 ARG A CA 1
ATOM 691 C C . ARG A 1 86 ? -12.229 8.434 21.785 1.00 76.38 86 ARG A C 1
ATOM 693 O O . ARG A 1 86 ? -12.152 8.104 20.599 1.00 76.38 86 ARG A O 1
ATOM 700 N N . THR A 1 87 ? -11.317 9.212 22.366 1.00 76.31 87 THR A N 1
ATOM 701 C CA . THR A 1 87 ? -10.155 9.729 21.630 1.00 76.31 87 THR A CA 1
ATOM 702 C C . THR A 1 87 ? -9.265 8.574 21.183 1.00 76.31 87 THR A C 1
ATOM 704 O O . THR A 1 87 ? -8.867 8.526 20.018 1.00 76.31 87 THR A O 1
ATOM 707 N N . PHE A 1 88 ? -9.047 7.602 22.069 1.00 83.44 88 PHE A N 1
ATOM 708 C CA . PHE A 1 88 ? -8.284 6.392 21.792 1.00 83.44 88 PHE A CA 1
ATOM 709 C C . PHE A 1 88 ? -8.901 5.561 20.659 1.00 83.44 88 PHE A C 1
ATOM 711 O O . PHE A 1 88 ? -8.220 5.295 19.669 1.00 83.44 88 PHE A O 1
ATOM 718 N N . ALA A 1 89 ? -10.202 5.255 20.723 1.00 85.88 89 ALA A N 1
ATOM 719 C CA . ALA A 1 89 ? -10.898 4.514 19.669 1.00 85.88 89 ALA A CA 1
ATOM 720 C C . ALA A 1 89 ? -10.806 5.228 18.307 1.00 85.88 89 ALA A C 1
ATOM 722 O O . ALA A 1 89 ? -10.486 4.615 17.288 1.00 85.88 89 ALA A O 1
ATOM 723 N N . SER A 1 90 ? -11.016 6.548 18.279 1.00 86.62 90 SER A N 1
ATOM 724 C CA . SER A 1 90 ? -10.892 7.325 17.040 1.00 86.62 90 SER A CA 1
ATOM 725 C C . SER A 1 90 ? -9.461 7.341 16.484 1.00 86.62 90 SER A C 1
ATOM 727 O O . SER A 1 90 ? -9.273 7.346 15.268 1.00 86.62 90 SER A O 1
ATOM 729 N N . GLY A 1 91 ? -8.455 7.325 17.364 1.00 91.94 91 GLY A N 1
ATOM 730 C CA . GLY A 1 91 ? -7.045 7.235 16.999 1.00 91.94 91 GLY A CA 1
ATOM 731 C C . GLY A 1 91 ? -6.706 5.889 16.367 1.00 91.94 91 GLY A C 1
ATOM 732 O O . GLY A 1 91 ? -6.095 5.864 15.302 1.00 91.94 91 GLY A O 1
ATOM 733 N N . ILE A 1 92 ? -7.174 4.786 16.960 1.00 93.31 92 ILE A N 1
ATOM 734 C CA . ILE A 1 92 ? -6.978 3.435 16.414 1.00 93.31 92 ILE A CA 1
ATOM 735 C C . ILE A 1 92 ? -7.556 3.332 15.005 1.00 93.31 92 ILE A C 1
ATOM 737 O O . ILE A 1 92 ? -6.858 2.874 14.102 1.00 93.31 92 ILE A O 1
ATOM 741 N N . LEU A 1 93 ? -8.792 3.797 14.790 1.00 93.50 93 LEU A N 1
ATOM 742 C CA . LEU A 1 93 ? -9.415 3.726 13.468 1.00 93.50 93 LEU A CA 1
ATOM 743 C C . LEU A 1 93 ? -8.631 4.530 12.424 1.00 93.50 93 LEU A C 1
ATOM 745 O O . LEU A 1 93 ? -8.380 4.033 11.330 1.00 93.50 93 LEU A O 1
ATOM 749 N N . LYS A 1 94 ? -8.212 5.759 12.756 1.00 94.50 94 LYS A N 1
ATOM 750 C CA . LYS A 1 94 ? -7.406 6.590 11.845 1.00 94.50 94 LYS A CA 1
ATOM 751 C C . LYS A 1 94 ? -6.082 5.913 11.492 1.00 94.50 94 LYS A C 1
ATOM 753 O O . LYS A 1 94 ? -5.719 5.883 10.320 1.00 94.50 94 LYS A O 1
ATOM 758 N N . SER A 1 95 ? -5.399 5.336 12.478 1.00 95.94 95 SER A N 1
ATOM 759 C CA . SER A 1 95 ? -4.161 4.582 12.263 1.00 95.94 95 SER A CA 1
ATOM 760 C C . SER A 1 95 ? -4.388 3.343 11.396 1.00 95.94 95 SER A C 1
ATOM 762 O O . SER A 1 95 ? -3.611 3.097 10.478 1.00 95.94 95 SER A O 1
ATOM 764 N N . ALA A 1 96 ? -5.476 2.601 11.623 1.00 96.69 96 ALA A N 1
ATOM 765 C CA . ALA A 1 96 ? -5.843 1.453 10.800 1.00 96.69 96 ALA A CA 1
ATOM 766 C C . ALA A 1 96 ? -6.050 1.874 9.335 1.00 96.69 96 ALA A C 1
ATOM 768 O O . ALA A 1 96 ? -5.450 1.298 8.430 1.00 96.69 96 ALA A O 1
ATOM 769 N N . LEU A 1 97 ? -6.844 2.920 9.094 1.00 96.81 97 LEU A N 1
ATOM 770 C CA . LEU A 1 97 ? -7.109 3.426 7.745 1.00 96.81 97 LEU A CA 1
ATOM 771 C C . LEU A 1 97 ? -5.844 3.959 7.057 1.00 96.81 97 LEU A C 1
ATOM 773 O O . LEU A 1 97 ? -5.675 3.761 5.855 1.00 96.81 97 LEU A O 1
ATOM 777 N N . LEU A 1 98 ? -4.933 4.584 7.808 1.00 97.56 98 LEU A N 1
ATOM 778 C CA . LEU A 1 98 ? -3.635 5.007 7.285 1.00 97.56 98 LEU A CA 1
ATOM 779 C C . LEU A 1 98 ? -2.791 3.804 6.839 1.00 97.56 98 LEU A C 1
ATOM 781 O O . LEU A 1 98 ? -2.224 3.831 5.749 1.00 97.56 98 LEU A O 1
ATOM 785 N N . LEU A 1 99 ? -2.731 2.739 7.643 1.00 97.88 99 LEU A N 1
ATOM 786 C CA . LEU A 1 99 ? -2.020 1.512 7.274 1.00 97.88 99 LEU A CA 1
ATOM 787 C C . LEU A 1 99 ? -2.632 0.840 6.041 1.00 97.88 99 LEU A C 1
ATOM 789 O O . LEU A 1 99 ? -1.892 0.392 5.166 1.00 97.88 99 LEU A O 1
ATOM 793 N N . LEU A 1 100 ? -3.963 0.823 5.932 1.00 96.94 100 LEU A N 1
ATOM 794 C CA . LEU A 1 100 ? -4.649 0.316 4.744 1.00 96.94 100 LEU A CA 1
ATOM 795 C C . LEU A 1 100 ? -4.263 1.117 3.494 1.00 96.94 100 LEU A C 1
ATOM 797 O O . LEU A 1 100 ? -3.944 0.531 2.460 1.00 96.94 100 LEU A O 1
ATOM 801 N N . LEU A 1 101 ? -4.242 2.449 3.595 1.00 96.94 101 LEU A N 1
ATOM 802 C CA . LEU A 1 101 ? -3.845 3.325 2.494 1.00 96.94 101 LEU A CA 1
ATOM 803 C C . LEU A 1 101 ? -2.394 3.062 2.063 1.00 96.94 101 LEU A C 1
ATOM 805 O O . LEU A 1 101 ? -2.123 2.894 0.876 1.00 96.94 101 LEU A O 1
ATOM 809 N N . LEU A 1 102 ? -1.463 2.982 3.017 1.00 96.50 102 LEU A N 1
ATOM 810 C CA . LEU A 1 102 ? -0.049 2.713 2.733 1.00 96.50 102 LEU A CA 1
ATOM 811 C C . LEU A 1 102 ? 0.172 1.312 2.140 1.00 96.50 102 LEU A C 1
ATOM 813 O O . LEU A 1 102 ? 1.000 1.144 1.239 1.00 96.50 102 LEU A O 1
ATOM 817 N N . SER A 1 103 ? -0.603 0.322 2.589 1.00 96.62 103 SER A N 1
ATOM 818 C CA . SER A 1 103 ? -0.614 -1.018 2.003 1.00 96.62 103 SER A CA 1
ATOM 819 C C . SER A 1 103 ? -1.074 -0.983 0.543 1.00 96.62 103 SER A C 1
ATOM 821 O O . SER A 1 103 ? -0.383 -1.512 -0.329 1.00 96.62 103 SER A O 1
ATOM 823 N N . ALA A 1 104 ? -2.173 -0.281 0.244 1.00 95.00 104 ALA A N 1
ATOM 824 C CA . ALA A 1 104 ? -2.689 -0.134 -1.117 1.00 95.00 104 ALA A CA 1
ATOM 825 C C . ALA A 1 104 ? -1.700 0.586 -2.051 1.00 95.00 104 ALA A C 1
ATOM 827 O O . ALA A 1 104 ? -1.538 0.186 -3.203 1.00 95.00 104 ALA A O 1
ATOM 828 N N . VAL A 1 105 ? -0.990 1.607 -1.559 1.00 93.75 105 VAL A N 1
ATOM 829 C CA . VAL A 1 105 ? 0.086 2.274 -2.312 1.00 93.75 105 VAL A CA 1
ATOM 830 C C . VAL A 1 105 ? 1.225 1.296 -2.616 1.00 93.75 105 VAL A C 1
ATOM 832 O O . VAL A 1 105 ? 1.670 1.205 -3.761 1.00 93.75 105 VAL A O 1
ATOM 835 N N . SER A 1 106 ? 1.663 0.527 -1.617 1.00 92.44 106 SER A N 1
ATOM 836 C CA . SER A 1 106 ? 2.785 -0.410 -1.758 1.00 92.44 106 SER A CA 1
ATOM 837 C C . SER A 1 106 ? 2.458 -1.578 -2.695 1.00 92.44 106 SER A C 1
ATOM 839 O O . SER A 1 106 ? 3.242 -1.894 -3.587 1.00 92.44 106 SER A O 1
ATOM 841 N N . LEU A 1 107 ? 1.288 -2.201 -2.533 1.00 90.50 107 LEU A N 1
ATOM 842 C CA . LEU A 1 107 ? 0.877 -3.365 -3.324 1.00 90.50 107 LEU A CA 1
ATOM 843 C C . LEU A 1 107 ? 0.304 -2.977 -4.693 1.00 90.50 107 LEU A C 1
ATOM 845 O O . LEU A 1 107 ? 0.592 -3.624 -5.694 1.00 90.50 107 LEU A O 1
ATOM 849 N N . GLY A 1 108 ? -0.509 -1.924 -4.762 1.00 86.56 108 GLY A N 1
ATOM 850 C CA . GLY A 1 108 ? -1.208 -1.538 -5.987 1.00 86.56 108 GLY A CA 1
ATOM 851 C C . GLY A 1 108 ? -0.378 -0.639 -6.899 1.00 86.56 108 GLY A C 1
ATOM 852 O O . GLY A 1 108 ? -0.206 -0.934 -8.082 1.00 86.56 108 GLY A O 1
ATOM 853 N N . LEU A 1 109 ? 0.141 0.470 -6.364 1.00 83.88 109 LEU A N 1
ATOM 854 C CA . LEU A 1 109 ? 0.798 1.490 -7.188 1.00 83.88 109 LEU A CA 1
ATOM 855 C C . LEU A 1 109 ? 2.244 1.110 -7.512 1.00 83.88 109 LEU A C 1
ATOM 857 O O . LEU A 1 109 ? 2.655 1.187 -8.668 1.00 83.88 109 LEU A O 1
ATOM 861 N N . ILE A 1 110 ? 3.009 0.672 -6.512 1.00 85.19 110 ILE A N 1
ATOM 862 C CA . ILE A 1 110 ? 4.431 0.360 -6.700 1.00 85.19 110 ILE A CA 1
ATOM 863 C C . ILE A 1 110 ? 4.606 -0.969 -7.445 1.00 85.19 110 ILE A C 1
ATOM 865 O O . ILE A 1 110 ? 5.336 -1.037 -8.429 1.00 85.19 110 ILE A O 1
ATOM 869 N N . ILE A 1 111 ? 3.920 -2.031 -7.027 1.00 83.44 111 ILE A N 1
ATOM 870 C CA . ILE A 1 111 ? 4.061 -3.328 -7.698 1.00 83.44 111 ILE A CA 1
ATOM 871 C C . ILE A 1 111 ? 3.245 -3.361 -8.997 1.00 83.44 111 ILE A C 1
ATOM 873 O O . ILE A 1 111 ? 3.811 -3.543 -10.070 1.00 83.44 111 ILE A O 1
ATOM 877 N N . GLY A 1 112 ? 1.931 -3.145 -8.926 1.00 78.69 112 GLY A N 1
ATOM 878 C CA . GLY A 1 112 ? 1.065 -3.305 -10.098 1.00 78.69 112 GLY A CA 1
ATOM 879 C C . GLY A 1 112 ? 1.282 -2.245 -11.182 1.00 78.69 112 GLY A C 1
ATOM 880 O O . GLY A 1 112 ? 1.404 -2.568 -12.361 1.00 78.69 112 GLY A O 1
ATOM 881 N N . MET A 1 113 ? 1.329 -0.957 -10.822 1.00 83.75 113 MET A N 1
ATOM 882 C CA . MET A 1 113 ? 1.460 0.087 -11.848 1.00 83.75 113 MET A CA 1
ATOM 883 C C . MET A 1 113 ? 2.905 0.332 -12.273 1.00 83.75 113 MET A C 1
ATOM 885 O O . MET A 1 113 ? 3.172 0.406 -13.470 1.00 83.75 113 MET A O 1
ATOM 889 N N . TRP A 1 114 ? 3.834 0.491 -11.329 1.00 84.00 114 TRP A N 1
ATOM 890 C CA . TRP A 1 114 ? 5.207 0.837 -11.691 1.00 84.00 114 TRP A CA 1
ATOM 891 C C . TRP A 1 114 ? 5.948 -0.354 -12.301 1.00 84.00 114 TRP A C 1
ATOM 893 O O . TRP A 1 114 ? 6.384 -0.295 -13.448 1.00 84.00 114 TRP A O 1
ATOM 903 N N . ASN A 1 115 ? 6.057 -1.454 -11.560 1.00 86.25 115 ASN A N 1
ATOM 904 C CA . ASN A 1 115 ? 6.900 -2.572 -11.969 1.00 86.25 115 ASN A CA 1
ATOM 905 C C . ASN A 1 115 ? 6.371 -3.336 -13.194 1.00 86.25 115 ASN A C 1
ATOM 907 O O . ASN A 1 115 ? 7.182 -3.806 -13.987 1.00 86.25 115 ASN A O 1
ATOM 911 N N . GLU A 1 116 ? 5.056 -3.454 -13.389 1.00 82.75 116 GLU A N 1
ATOM 912 C CA . GLU A 1 116 ? 4.508 -4.186 -14.545 1.00 82.75 116 GLU A CA 1
ATOM 913 C C . GLU A 1 116 ? 4.164 -3.270 -15.726 1.00 82.75 116 GLU A C 1
ATOM 915 O O . GLU A 1 116 ? 4.522 -3.564 -16.866 1.00 82.75 116 GLU A O 1
ATOM 920 N N . ARG A 1 117 ? 3.478 -2.140 -15.490 1.00 86.44 117 ARG A N 1
ATOM 921 C CA . ARG A 1 117 ? 3.003 -1.299 -16.605 1.00 86.44 117 ARG A CA 1
ATOM 922 C C . ARG A 1 117 ? 4.061 -0.345 -17.131 1.00 86.44 117 ARG A C 1
ATOM 924 O O . ARG A 1 117 ? 4.145 -0.171 -18.345 1.00 86.44 117 ARG A O 1
ATOM 931 N N . ALA A 1 118 ? 4.845 0.296 -16.261 1.00 85.19 118 ALA A N 1
ATOM 932 C CA . ALA A 1 118 ? 5.865 1.235 -16.732 1.00 85.19 118 ALA A CA 1
ATOM 933 C C . ALA A 1 118 ? 6.958 0.501 -17.522 1.00 85.19 118 ALA A C 1
ATOM 935 O O . ALA A 1 118 ? 7.398 0.987 -18.561 1.00 85.19 118 ALA A O 1
ATOM 936 N N . THR A 1 119 ? 7.326 -0.706 -17.085 1.00 82.75 119 THR A N 1
ATOM 937 C CA . THR A 1 119 ? 8.389 -1.502 -17.711 1.00 82.75 119 THR A CA 1
ATOM 938 C C . THR A 1 119 ? 8.035 -1.987 -19.119 1.00 82.75 119 THR A C 1
ATOM 940 O O . THR A 1 119 ? 8.855 -1.865 -20.033 1.00 82.75 119 THR A O 1
ATOM 943 N N . ASP A 1 120 ? 6.807 -2.465 -19.339 1.00 87.44 120 ASP A N 1
ATOM 944 C CA . ASP A 1 120 ? 6.324 -2.826 -20.679 1.00 87.44 120 ASP A CA 1
ATOM 945 C C . ASP A 1 120 ? 6.072 -1.582 -21.547 1.00 87.44 120 ASP A C 1
ATOM 947 O O . ASP A 1 120 ? 6.366 -1.589 -22.744 1.00 87.44 120 ASP A O 1
ATOM 951 N N . LYS A 1 121 ? 5.596 -0.476 -20.958 1.00 92.88 121 LYS A N 1
ATOM 952 C CA . LYS A 1 121 ? 5.410 0.786 -21.688 1.00 92.88 121 LYS A CA 1
ATOM 953 C C . LYS A 1 121 ? 6.731 1.323 -22.240 1.00 92.88 121 LYS A C 1
ATOM 955 O O . LYS A 1 121 ? 6.787 1.672 -23.412 1.00 92.88 121 LYS A O 1
ATOM 960 N N . TYR A 1 122 ? 7.793 1.369 -21.439 1.00 94.50 122 TYR A N 1
ATOM 961 C CA . TYR A 1 122 ? 9.072 1.949 -21.862 1.00 94.50 122 TYR A CA 1
ATOM 962 C C . TYR A 1 122 ? 9.698 1.222 -23.047 1.00 94.50 122 TYR A C 1
ATOM 964 O O . TYR A 1 122 ? 10.125 1.863 -24.005 1.00 94.50 122 TYR A O 1
ATOM 972 N N . VAL A 1 123 ? 9.707 -0.110 -23.023 1.00 93.06 123 VAL A N 1
ATOM 973 C CA . VAL A 1 123 ? 10.254 -0.880 -24.144 1.00 93.06 123 VAL A CA 1
ATOM 974 C C . VAL A 1 123 ? 9.372 -0.765 -25.396 1.00 93.06 123 VAL A C 1
ATOM 976 O O . VAL A 1 123 ? 9.896 -0.683 -26.506 1.00 93.06 123 VAL A O 1
ATOM 979 N N . LYS A 1 124 ? 8.040 -0.676 -25.237 1.00 93.69 124 LYS A N 1
ATOM 980 C CA . LYS A 1 124 ? 7.101 -0.412 -26.343 1.00 93.69 124 LYS A CA 1
ATOM 981 C C . LYS A 1 124 ? 7.321 0.963 -26.971 1.00 93.69 124 LYS A C 1
ATOM 983 O O . LYS A 1 124 ? 7.350 1.052 -28.195 1.00 93.69 124 LYS A O 1
ATOM 988 N N . ASP A 1 125 ? 7.488 2.001 -26.155 1.00 94.94 125 ASP A N 1
ATOM 989 C CA . ASP A 1 125 ? 7.709 3.372 -26.622 1.00 94.94 125 ASP A CA 1
ATOM 990 C C . ASP A 1 125 ? 8.981 3.442 -27.480 1.00 94.94 125 ASP A C 1
ATOM 992 O O . ASP A 1 125 ? 8.952 3.968 -28.592 1.00 94.94 125 ASP A O 1
ATOM 996 N N . VAL A 1 126 ? 10.090 2.864 -27.001 1.00 95.88 126 VAL A N 1
ATOM 997 C CA . VAL A 1 126 ? 11.350 2.823 -27.761 1.00 95.88 126 VAL A CA 1
ATOM 998 C C . VAL A 1 126 ? 11.188 2.020 -29.045 1.00 95.88 126 VAL A C 1
ATOM 1000 O O . VAL A 1 126 ? 11.588 2.493 -30.105 1.00 95.88 126 VAL A O 1
ATOM 1003 N N . TYR A 1 127 ? 10.569 0.839 -28.978 1.00 93.62 127 TYR A N 1
ATOM 1004 C CA . TYR A 1 127 ? 10.323 0.023 -30.164 1.00 93.62 127 TYR A CA 1
ATOM 1005 C C . TYR A 1 127 ? 9.563 0.808 -31.244 1.00 93.62 127 TYR A C 1
ATOM 1007 O O . TYR A 1 127 ? 10.011 0.879 -32.387 1.00 93.62 127 TYR A O 1
ATOM 1015 N N . GLN A 1 128 ? 8.465 1.471 -30.870 1.00 94.00 128 GLN A N 1
ATOM 1016 C CA . GLN A 1 128 ? 7.672 2.291 -31.788 1.00 94.00 128 GLN A CA 1
ATOM 1017 C C . GLN A 1 128 ? 8.459 3.476 -32.354 1.00 94.00 128 GLN A C 1
ATOM 1019 O O . GLN A 1 128 ? 8.241 3.862 -33.501 1.00 94.00 128 GLN A O 1
ATOM 1024 N N . MET A 1 129 ? 9.380 4.055 -31.578 1.00 94.88 129 MET A N 1
ATOM 1025 C CA . MET A 1 129 ? 10.235 5.139 -32.060 1.00 94.88 129 MET A CA 1
ATOM 1026 C C . MET A 1 129 ? 11.189 4.680 -33.161 1.00 94.88 129 MET A C 1
ATOM 1028 O O . MET A 1 129 ? 11.410 5.441 -34.100 1.00 94.88 129 MET A O 1
ATOM 1032 N N . VAL A 1 130 ? 11.738 3.468 -33.057 1.00 94.62 130 VAL A N 1
ATOM 1033 C CA . VAL A 1 130 ? 12.847 3.026 -33.918 1.00 94.62 130 VAL A CA 1
ATOM 1034 C C . VAL A 1 130 ? 12.435 2.061 -35.018 1.00 94.62 130 VAL A C 1
ATOM 1036 O O . VAL A 1 130 ? 13.195 1.899 -35.967 1.00 94.62 130 VAL A O 1
ATOM 1039 N N . GLN A 1 131 ? 11.236 1.468 -34.957 1.00 91.94 131 GLN A N 1
ATOM 1040 C CA . GLN A 1 131 ? 10.793 0.446 -35.916 1.00 91.94 131 GLN A CA 1
ATOM 1041 C C . GLN A 1 131 ? 10.883 0.880 -37.385 1.00 91.94 131 GLN A C 1
ATOM 1043 O O . GLN A 1 131 ? 11.135 0.045 -38.245 1.00 91.94 131 GLN A O 1
ATOM 1048 N N . ALA A 1 132 ? 10.701 2.171 -37.680 1.00 90.62 132 ALA A N 1
ATOM 1049 C CA . ALA A 1 132 ? 10.750 2.687 -39.047 1.00 90.62 132 ALA A CA 1
ATOM 1050 C C . ALA A 1 132 ? 12.174 2.707 -39.633 1.00 90.62 132 ALA A C 1
ATOM 1052 O O . ALA A 1 132 ? 12.325 2.606 -40.845 1.00 90.62 132 ALA A O 1
ATOM 1053 N N . GLU A 1 133 ? 13.204 2.823 -38.788 1.00 92.00 133 GLU A N 1
ATOM 1054 C CA . GLU A 1 133 ? 14.614 2.821 -39.206 1.00 92.00 133 GLU A CA 1
ATOM 1055 C C . GLU A 1 133 ? 15.260 1.445 -38.979 1.00 92.00 133 GLU A C 1
ATOM 1057 O O . GLU A 1 133 ? 15.831 0.851 -39.893 1.00 92.00 133 GLU A O 1
ATOM 1062 N N . ALA A 1 134 ? 15.123 0.903 -37.766 1.00 88.06 134 ALA A N 1
ATOM 1063 C CA . ALA A 1 134 ? 15.705 -0.376 -37.359 1.00 88.06 134 ALA A CA 1
ATOM 1064 C C . ALA A 1 134 ? 15.018 -1.586 -38.009 1.00 88.06 134 ALA A C 1
ATOM 1066 O O . ALA A 1 134 ? 15.616 -2.651 -38.122 1.00 88.06 134 ALA A O 1
ATOM 1067 N N . GLY A 1 135 ? 13.758 -1.436 -38.430 1.00 84.12 135 GLY A N 1
ATOM 1068 C CA . GLY A 1 135 ? 13.004 -2.486 -39.116 1.00 84.12 135 GLY A CA 1
ATOM 1069 C C . GLY A 1 135 ? 13.417 -2.698 -40.573 1.00 84.12 135 GLY A C 1
ATOM 1070 O O . GLY A 1 135 ? 12.979 -3.672 -41.181 1.00 84.12 135 GLY A O 1
ATOM 1071 N N . VAL A 1 136 ? 14.243 -1.811 -41.141 1.00 84.00 136 VAL A N 1
ATOM 1072 C CA . VAL A 1 136 ? 14.745 -1.963 -42.509 1.00 84.00 136 VAL A CA 1
ATOM 1073 C C . VAL A 1 136 ? 15.823 -3.060 -42.532 1.00 84.00 136 VAL A C 1
ATOM 1075 O O . VAL A 1 136 ? 16.787 -2.989 -41.766 1.00 84.00 136 VAL A O 1
ATOM 1078 N N . PRO A 1 137 ? 15.693 -4.091 -43.391 1.00 80.75 137 PRO A N 1
ATOM 1079 C CA . PRO A 1 137 ? 16.684 -5.158 -43.477 1.00 80.75 137 PRO A CA 1
ATOM 1080 C C . PRO A 1 137 ? 18.089 -4.620 -43.772 1.00 80.75 137 PRO A C 1
ATOM 1082 O O . PRO A 1 137 ? 18.278 -3.825 -44.690 1.00 80.75 137 PRO A O 1
ATOM 1085 N N . GLY A 1 138 ? 19.079 -5.081 -43.006 1.00 78.12 138 GLY A N 1
ATOM 1086 C CA . GLY A 1 138 ? 20.476 -4.664 -43.165 1.00 78.12 138 GLY A CA 1
ATOM 1087 C C . GLY A 1 138 ? 20.837 -3.342 -42.480 1.00 78.12 138 GLY A C 1
ATOM 1088 O O . GLY A 1 138 ? 21.979 -2.904 -42.608 1.00 78.12 138 GLY A O 1
ATOM 1089 N N . THR A 1 139 ? 19.920 -2.717 -41.734 1.00 83.88 139 THR A N 1
ATOM 1090 C CA . THR A 1 139 ? 20.260 -1.569 -40.885 1.00 83.88 139 THR A CA 1
ATOM 1091 C C . THR A 1 139 ? 21.292 -1.980 -39.835 1.00 83.88 139 THR A C 1
ATOM 1093 O O . THR A 1 139 ? 21.069 -2.899 -39.053 1.00 83.88 139 THR A O 1
ATOM 1096 N N . THR A 1 140 ? 22.423 -1.277 -39.808 1.00 84.88 140 THR A N 1
ATOM 1097 C CA . THR A 1 140 ? 23.510 -1.478 -38.833 1.00 84.88 140 THR A CA 1
ATOM 1098 C C . THR A 1 140 ? 23.677 -0.300 -37.877 1.00 84.88 140 THR A C 1
ATOM 1100 O O . THR A 1 140 ? 24.355 -0.424 -36.865 1.00 84.88 140 THR A O 1
ATOM 1103 N N . ALA A 1 141 ? 23.062 0.847 -38.176 1.00 90.94 141 ALA A N 1
ATOM 1104 C CA . ALA A 1 141 ? 23.160 2.068 -37.388 1.00 90.94 141 ALA A CA 1
ATOM 1105 C C . ALA A 1 141 ? 21.895 2.922 -37.543 1.00 90.94 141 ALA A C 1
ATOM 1107 O O . ALA A 1 141 ? 21.368 3.062 -38.645 1.00 90.94 141 ALA A O 1
ATOM 1108 N N . LEU A 1 142 ? 21.442 3.534 -36.445 1.00 94.25 142 LEU A N 1
ATOM 1109 C CA . LEU A 1 142 ? 20.357 4.524 -36.475 1.00 94.25 142 LEU A CA 1
ATOM 1110 C C . LEU A 1 142 ? 20.839 5.897 -36.945 1.00 94.25 142 LEU A C 1
ATOM 1112 O O . LEU A 1 142 ? 22.006 6.244 -36.744 1.00 94.25 142 LEU A O 1
ATOM 1116 N N . SER A 1 143 ? 19.926 6.702 -37.489 1.00 96.25 143 SER A N 1
ATOM 1117 C CA . SER A 1 143 ? 20.210 8.080 -37.887 1.00 96.25 143 SER A CA 1
ATOM 1118 C C . SER A 1 143 ? 20.568 8.973 -36.687 1.00 96.25 143 SER A C 1
ATOM 1120 O O . SER A 1 143 ? 20.062 8.786 -35.579 1.00 96.25 143 SER A O 1
ATOM 1122 N N . GLU A 1 144 ? 21.406 9.995 -36.888 1.00 97.25 144 GLU A N 1
ATOM 1123 C CA . GLU A 1 144 ? 21.750 10.963 -35.830 1.00 97.25 144 GLU A CA 1
ATOM 1124 C C . GLU A 1 144 ? 20.524 11.652 -35.189 1.00 97.25 144 GLU A C 1
ATOM 1126 O O . GLU A 1 144 ? 20.474 11.755 -33.958 1.00 97.25 144 GLU A O 1
ATOM 1131 N N . PRO A 1 145 ? 19.484 12.062 -35.949 1.00 97.75 145 PRO A N 1
ATOM 1132 C CA . PRO A 1 145 ? 18.243 12.559 -35.357 1.00 97.75 145 PRO A CA 1
ATOM 1133 C C . PRO A 1 145 ? 17.575 11.549 -34.415 1.00 97.75 145 PRO A C 1
ATOM 1135 O O . PRO A 1 145 ? 17.111 11.934 -33.339 1.00 97.75 145 PRO A O 1
ATOM 1138 N N . MET A 1 146 ? 17.551 10.264 -34.783 1.00 97.94 146 MET A N 1
ATOM 1139 C CA . MET A 1 146 ? 16.973 9.210 -33.947 1.00 97.94 146 MET A CA 1
ATOM 1140 C C . MET A 1 146 ? 17.808 8.960 -32.690 1.00 97.94 146 MET A C 1
ATOM 1142 O O . MET A 1 146 ? 17.259 8.894 -31.591 1.00 97.94 146 MET A O 1
ATOM 1146 N N . ARG A 1 147 ? 19.137 8.899 -32.824 1.00 97.88 147 ARG A N 1
ATOM 1147 C CA . ARG A 1 147 ? 20.072 8.758 -31.695 1.00 97.88 147 ARG A CA 1
ATOM 1148 C C . ARG A 1 147 ? 19.885 9.878 -30.675 1.00 97.88 147 ARG A C 1
ATOM 1150 O O . ARG A 1 147 ? 19.752 9.612 -29.480 1.00 97.88 147 ARG A O 1
ATOM 1157 N N . LYS A 1 148 ? 19.796 11.128 -31.145 1.00 98.00 148 LYS A N 1
ATOM 1158 C CA . LYS A 1 148 ? 19.521 12.290 -30.290 1.00 98.00 148 LYS A CA 1
ATOM 1159 C C . LYS A 1 148 ? 18.158 12.178 -29.609 1.00 98.00 148 LYS A C 1
ATOM 1161 O O . LYS A 1 148 ? 18.075 12.362 -28.401 1.00 98.00 148 LYS A O 1
ATOM 1166 N N . LYS A 1 149 ? 17.109 11.813 -30.353 1.00 97.94 149 LYS A N 1
ATOM 1167 C CA . LYS A 1 149 ? 15.757 11.623 -29.806 1.00 97.94 149 LYS A CA 1
ATOM 1168 C C . LYS A 1 149 ? 15.720 10.558 -28.705 1.00 97.94 149 LYS A C 1
ATOM 1170 O O . LYS A 1 149 ? 15.089 10.776 -27.675 1.00 97.94 149 LYS A O 1
ATOM 1175 N N . LEU A 1 150 ? 16.399 9.427 -28.899 1.00 97.88 150 LEU A N 1
ATOM 1176 C CA . LEU A 1 150 ? 16.491 8.356 -27.903 1.00 97.88 150 LEU A CA 1
ATOM 1177 C C . LEU A 1 150 ? 17.264 8.798 -26.665 1.00 97.88 150 LEU A C 1
ATOM 1179 O O . LEU A 1 150 ? 16.818 8.544 -25.548 1.00 97.88 150 LEU A O 1
ATOM 1183 N N . LYS A 1 151 ? 18.393 9.488 -26.856 1.00 98.06 151 LYS A N 1
ATOM 1184 C CA . LYS A 1 151 ? 19.163 10.067 -25.755 1.00 98.06 151 LYS A CA 1
ATOM 1185 C C . LYS A 1 151 ? 18.305 11.037 -24.940 1.00 98.06 151 LYS A C 1
ATOM 1187 O O . LYS A 1 151 ? 18.204 10.880 -23.727 1.00 98.06 151 LYS A O 1
ATOM 1192 N N . ASP A 1 152 ? 17.636 11.976 -25.606 1.00 97.94 152 ASP A N 1
ATOM 1193 C CA . ASP A 1 152 ? 16.759 12.954 -24.959 1.00 97.94 152 ASP A CA 1
ATOM 1194 C C . ASP A 1 152 ? 15.604 12.259 -24.219 1.00 97.94 152 ASP A C 1
ATOM 1196 O O . ASP A 1 152 ? 15.273 12.641 -23.095 1.00 97.94 152 ASP A O 1
ATOM 1200 N N . TRP A 1 153 ? 15.022 11.201 -24.797 1.00 97.81 153 TRP A N 1
ATOM 1201 C CA . TRP A 1 153 ? 13.986 10.405 -24.138 1.00 97.81 153 TRP A CA 1
ATOM 1202 C C . TRP A 1 153 ? 14.506 9.703 -22.883 1.00 97.81 153 TRP A C 1
ATOM 1204 O O . TRP A 1 153 ? 13.863 9.793 -21.836 1.00 97.81 153 TRP A O 1
ATOM 1214 N N . VAL A 1 154 ? 15.670 9.047 -22.950 1.00 97.56 154 VAL A N 1
ATOM 1215 C CA . VAL A 1 154 ? 16.298 8.442 -21.768 1.00 97.56 154 VAL A CA 1
ATOM 1216 C C . VAL A 1 154 ? 16.534 9.518 -20.715 1.00 97.56 154 VAL A C 1
ATOM 1218 O O . VAL A 1 154 ? 16.144 9.320 -19.567 1.00 97.56 154 VAL A O 1
ATOM 1221 N N . ASP A 1 155 ? 17.093 10.669 -21.098 1.00 97.50 155 ASP A N 1
ATOM 1222 C CA . ASP A 1 155 ? 17.409 11.796 -20.216 1.00 97.50 155 ASP A CA 1
ATOM 1223 C C . ASP A 1 155 ? 16.195 12.337 -19.462 1.00 97.50 155 ASP A C 1
ATOM 1225 O O . ASP A 1 155 ? 16.272 12.505 -18.241 1.00 97.50 155 ASP A O 1
ATOM 1229 N N . HIS A 1 156 ? 15.052 12.464 -20.131 1.00 96.75 156 HIS A N 1
ATOM 1230 C CA . HIS A 1 156 ? 13.852 13.075 -19.558 1.00 96.75 156 HIS A CA 1
ATOM 1231 C C . HIS A 1 156 ? 12.817 12.074 -19.017 1.00 96.75 156 HIS A C 1
ATOM 1233 O O . HIS A 1 156 ? 11.830 12.494 -18.412 1.00 96.75 156 HIS A O 1
ATOM 1239 N N . THR A 1 157 ? 13.023 10.763 -19.179 1.00 95.06 157 THR A N 1
ATOM 1240 C CA . THR A 1 157 ? 12.084 9.750 -18.671 1.00 95.06 157 THR A CA 1
ATOM 1241 C C . THR A 1 157 ? 12.487 9.267 -17.281 1.00 95.06 157 THR A C 1
ATOM 1243 O O . THR A 1 157 ? 13.561 8.693 -17.077 1.00 95.06 157 THR A O 1
ATOM 1246 N N . TRP A 1 158 ? 11.604 9.477 -16.298 1.00 91.88 158 TRP A N 1
ATOM 1247 C CA . TRP A 1 158 ? 11.858 9.042 -14.926 1.00 91.88 158 TRP A CA 1
ATOM 1248 C C . TRP A 1 158 ? 11.968 7.516 -14.829 1.00 91.88 158 TRP A C 1
ATOM 1250 O O . TRP A 1 158 ? 11.133 6.768 -15.337 1.00 91.88 158 TRP A O 1
ATOM 1260 N N . GLY A 1 159 ? 13.015 7.054 -14.149 1.00 91.38 159 GLY A N 1
ATOM 1261 C CA . GLY A 1 159 ? 13.285 5.634 -13.958 1.00 91.38 159 GLY A CA 1
ATOM 1262 C C . GLY A 1 159 ? 13.932 4.939 -15.154 1.00 91.38 159 GLY A C 1
ATOM 1263 O O . GLY A 1 159 ? 14.379 3.817 -14.982 1.00 91.38 159 GLY A O 1
ATOM 1264 N N . VAL A 1 160 ? 14.066 5.563 -16.325 1.00 95.50 160 VAL A N 1
ATOM 1265 C CA . VAL A 1 160 ? 14.865 4.985 -17.416 1.00 95.50 160 VAL A CA 1
ATOM 1266 C C . VAL A 1 160 ? 16.333 5.345 -17.203 1.00 95.50 160 VAL A C 1
ATOM 1268 O O . VAL A 1 160 ? 16.680 6.512 -17.007 1.00 95.50 160 VAL A O 1
ATOM 1271 N N . LYS A 1 161 ? 17.197 4.327 -17.218 1.00 95.56 161 LYS A N 1
ATOM 1272 C CA . LYS A 1 161 ? 18.643 4.461 -17.008 1.00 95.56 161 LYS A CA 1
ATOM 1273 C C . LYS A 1 161 ? 19.461 4.208 -18.274 1.00 95.56 161 LYS A C 1
ATOM 1275 O O . LYS A 1 161 ? 20.611 4.633 -18.326 1.00 95.56 161 LYS A O 1
ATOM 1280 N N . GLY A 1 162 ? 18.902 3.543 -19.280 1.00 97.19 162 GLY A N 1
ATOM 1281 C CA . GLY A 1 162 ? 19.586 3.330 -20.549 1.00 97.19 162 GLY A CA 1
ATOM 1282 C C . GLY A 1 162 ? 18.763 2.554 -21.564 1.00 97.19 162 GLY A C 1
ATOM 1283 O O . GLY A 1 162 ? 17.707 2.008 -21.241 1.00 97.19 162 GLY A O 1
ATOM 1284 N N . VAL A 1 163 ? 19.266 2.512 -22.790 1.00 97.62 163 VAL A N 1
ATOM 1285 C CA . VAL A 1 163 ? 18.666 1.811 -23.921 1.00 97.62 163 VAL A CA 1
ATOM 1286 C C . VAL A 1 163 ? 19.759 1.209 -24.802 1.00 97.62 163 VAL A C 1
ATOM 1288 O O . VAL A 1 163 ? 20.798 1.832 -25.013 1.00 97.62 163 VAL A O 1
ATOM 1291 N N . LEU A 1 164 ? 19.507 0.006 -25.305 1.00 96.19 164 LEU A N 1
ATOM 1292 C CA . LEU A 1 164 ? 20.313 -0.692 -26.300 1.00 96.19 164 LEU A CA 1
ATOM 1293 C C . LEU A 1 164 ? 19.381 -1.193 -27.404 1.00 96.19 164 LEU A C 1
ATOM 1295 O O . LEU A 1 164 ? 18.296 -1.712 -27.130 1.00 96.19 164 LEU A O 1
ATOM 1299 N N . ILE A 1 165 ? 19.817 -1.035 -28.646 1.00 94.94 165 ILE A N 1
ATOM 1300 C CA . ILE A 1 165 ? 19.127 -1.520 -29.835 1.00 94.94 165 ILE A CA 1
ATOM 1301 C C . ILE A 1 165 ? 20.126 -2.351 -30.624 1.00 94.94 165 ILE A C 1
ATOM 1303 O O . ILE A 1 165 ? 21.141 -1.826 -31.081 1.00 94.94 165 ILE A O 1
ATOM 1307 N N . GLU A 1 166 ? 19.823 -3.632 -30.786 1.00 91.12 166 GLU A N 1
ATOM 1308 C CA . GLU A 1 166 ? 20.681 -4.590 -31.480 1.00 91.12 166 GLU A CA 1
ATOM 1309 C C . GLU A 1 166 ? 19.955 -5.207 -32.676 1.00 91.12 166 GLU A C 1
ATOM 1311 O O . GLU A 1 166 ? 18.738 -5.404 -32.662 1.00 91.12 166 GLU A O 1
ATOM 1316 N N . SER A 1 167 ? 20.703 -5.533 -33.725 1.00 86.94 167 SER A N 1
ATOM 1317 C CA . SER A 1 167 ? 20.187 -6.338 -34.832 1.00 86.94 167 SER A CA 1
ATOM 1318 C C . SER A 1 167 ? 19.980 -7.791 -34.411 1.00 86.94 167 SER A C 1
ATOM 1320 O O . SER A 1 167 ? 20.875 -8.390 -33.812 1.00 86.94 167 SER A O 1
ATOM 1322 N N . SER A 1 168 ? 18.863 -8.403 -34.801 1.00 73.69 168 SER A N 1
ATOM 1323 C CA . SER A 1 168 ? 18.619 -9.828 -34.545 1.00 73.69 168 SER A CA 1
ATOM 1324 C C . SER A 1 168 ? 19.005 -10.657 -35.775 1.00 73.69 168 SER A C 1
ATOM 1326 O O . SER A 1 168 ? 18.168 -11.110 -36.546 1.00 73.69 168 SER A O 1
ATOM 1328 N N . PHE A 1 169 ? 20.312 -10.832 -35.996 1.00 63.09 169 PHE A N 1
ATOM 1329 C CA . PHE A 1 169 ? 20.816 -11.713 -37.056 1.00 63.09 169 PHE A CA 1
ATOM 1330 C C . PHE A 1 169 ? 21.136 -13.122 -36.531 1.00 63.09 169 PHE A C 1
ATOM 1332 O O . PHE A 1 169 ? 21.554 -13.316 -35.393 1.00 63.09 169 PHE A O 1
ATOM 1339 N N . ARG A 1 170 ? 20.916 -14.113 -37.408 1.00 52.81 170 ARG A N 1
ATOM 1340 C CA . ARG A 1 170 ? 20.840 -15.568 -37.157 1.00 52.81 170 ARG A CA 1
ATOM 1341 C C . ARG A 1 170 ? 22.118 -16.221 -36.603 1.00 52.81 170 ARG A C 1
ATOM 1343 O O . ARG A 1 170 ? 22.038 -17.335 -36.098 1.00 52.81 170 ARG A O 1
ATOM 1350 N N . ASN A 1 171 ? 23.266 -15.549 -36.683 1.00 54.28 171 ASN A N 1
ATOM 1351 C CA . ASN A 1 171 ? 24.547 -16.063 -36.203 1.00 54.28 171 ASN A CA 1
ATOM 1352 C C . ASN A 1 171 ? 25.057 -15.162 -35.074 1.00 54.28 171 ASN A C 1
ATOM 1354 O O . ASN A 1 171 ? 25.298 -13.975 -35.284 1.00 54.28 171 ASN A O 1
ATOM 1358 N N . SER A 1 172 ? 25.251 -15.741 -33.889 1.00 53.94 172 SER A N 1
ATOM 1359 C CA . SER A 1 172 ? 25.711 -15.079 -32.658 1.00 53.94 172 SER A CA 1
ATOM 1360 C C . SER A 1 172 ? 27.043 -14.324 -32.775 1.00 53.94 172 SER A C 1
ATOM 1362 O O . SER A 1 172 ? 27.414 -13.615 -31.850 1.00 53.94 172 SER A O 1
ATOM 1364 N N . GLU A 1 173 ? 27.761 -14.457 -33.891 1.00 55.59 173 GLU A N 1
ATOM 1365 C CA . GLU A 1 173 ? 29.051 -13.806 -34.137 1.00 55.59 173 GLU A CA 1
ATOM 1366 C C . GLU A 1 173 ? 28.938 -12.364 -34.670 1.00 55.59 173 GLU A C 1
ATOM 1368 O O . GLU A 1 173 ? 29.943 -11.661 -34.717 1.00 55.59 173 GLU A O 1
ATOM 1373 N N . GLN A 1 174 ? 27.744 -11.891 -35.060 1.00 60.31 174 GLN A N 1
ATOM 1374 C CA . GLN A 1 174 ? 27.551 -10.536 -35.610 1.00 60.31 174 GLN A CA 1
ATOM 1375 C C . GLN A 1 174 ? 26.277 -9.853 -35.094 1.00 60.31 174 GLN A C 1
ATOM 1377 O O . GLN A 1 174 ? 25.476 -9.322 -35.865 1.00 60.31 174 GLN A O 1
ATOM 1382 N N . LYS A 1 175 ? 26.074 -9.832 -33.774 1.00 70.81 175 LYS A N 1
ATOM 1383 C CA . LYS A 1 175 ? 25.176 -8.825 -33.200 1.00 70.81 175 LYS A CA 1
ATOM 1384 C C . LYS A 1 175 ? 25.813 -7.452 -33.394 1.00 70.81 175 LYS A C 1
ATOM 1386 O O . LYS A 1 175 ? 26.921 -7.216 -32.918 1.00 70.81 175 LYS A O 1
ATOM 1391 N N . VAL A 1 176 ? 25.140 -6.573 -34.131 1.00 79.06 176 VAL A N 1
ATOM 1392 C CA . VAL A 1 176 ? 25.581 -5.191 -34.314 1.00 79.06 176 VAL A CA 1
ATOM 1393 C C . VAL A 1 176 ? 24.752 -4.296 -33.406 1.00 79.06 176 VAL A C 1
ATOM 1395 O O . VAL A 1 176 ? 23.527 -4.215 -33.546 1.00 79.06 176 VAL A O 1
ATOM 1398 N N . ASP A 1 177 ? 25.437 -3.610 -32.495 1.00 87.50 177 ASP A N 1
ATOM 1399 C CA . ASP A 1 177 ? 24.864 -2.546 -31.677 1.00 87.50 177 ASP A CA 1
ATOM 1400 C C . ASP A 1 177 ? 24.506 -1.368 -32.589 1.00 87.50 177 ASP A C 1
ATOM 1402 O O . ASP A 1 177 ? 25.363 -0.583 -33.003 1.00 87.50 177 ASP A O 1
ATOM 1406 N N . MET A 1 178 ? 23.222 -1.230 -32.920 1.00 89.88 178 MET A N 1
ATOM 1407 C CA . MET A 1 178 ? 22.744 -0.116 -33.740 1.00 89.88 178 MET A CA 1
ATOM 1408 C C . MET A 1 178 ? 22.806 1.207 -32.971 1.00 89.88 178 MET A C 1
ATOM 1410 O O . MET A 1 178 ? 23.010 2.273 -33.569 1.00 89.88 178 MET A O 1
ATOM 1414 N N . PHE A 1 179 ? 22.572 1.136 -31.655 1.00 95.19 179 PHE A N 1
ATOM 1415 C CA . PHE A 1 179 ? 22.637 2.258 -30.727 1.00 95.19 179 PHE A CA 1
ATOM 1416 C C . PHE A 1 179 ? 22.659 1.791 -29.267 1.00 95.19 179 PHE A C 1
ATOM 1418 O O . PHE A 1 179 ? 21.830 0.972 -28.871 1.00 95.19 179 PHE A O 1
ATOM 1425 N N . THR A 1 180 ? 23.510 2.422 -28.456 1.00 95.94 180 THR A N 1
ATOM 1426 C CA . THR A 1 180 ? 23.569 2.221 -27.003 1.00 95.94 180 THR A CA 1
ATOM 1427 C C . THR A 1 180 ? 23.717 3.566 -26.303 1.00 95.94 180 THR A C 1
ATOM 1429 O O . THR A 1 180 ? 24.546 4.390 -26.691 1.00 95.94 180 THR A O 1
ATOM 1432 N N . TYR A 1 181 ? 22.926 3.799 -25.256 1.00 97.38 181 TYR A N 1
ATOM 1433 C CA . TYR A 1 181 ? 23.072 4.961 -24.384 1.00 97.38 181 TYR A CA 1
ATOM 1434 C C . TYR A 1 181 ? 22.696 4.628 -22.942 1.00 97.38 181 TYR A C 1
ATOM 1436 O O . TYR A 1 181 ? 21.642 4.047 -22.684 1.00 97.38 181 TYR A O 1
ATOM 1444 N N . THR A 1 182 ? 23.525 5.050 -21.987 1.00 96.31 182 THR A N 1
ATOM 1445 C CA . THR A 1 182 ? 23.322 4.798 -20.555 1.00 96.31 182 THR A CA 1
ATOM 1446 C C . THR A 1 182 ? 23.656 6.018 -19.711 1.00 96.31 182 THR A C 1
ATOM 1448 O O . THR A 1 182 ? 24.676 6.669 -19.917 1.00 96.31 182 THR A O 1
ATOM 1451 N N . LYS A 1 183 ? 22.830 6.289 -18.698 1.00 93.81 183 LYS A N 1
ATOM 1452 C CA . LYS A 1 183 ? 23.056 7.333 -17.685 1.00 93.81 183 LYS A CA 1
ATOM 1453 C C . LYS A 1 183 ? 24.011 6.911 -16.573 1.00 93.81 183 LYS A C 1
ATOM 1455 O O . LYS A 1 183 ? 24.547 7.756 -15.866 1.00 93.81 183 LYS A O 1
ATOM 1460 N N . THR A 1 184 ? 24.129 5.607 -16.341 1.00 90.56 184 THR A N 1
ATOM 1461 C CA . THR A 1 184 ? 24.796 5.042 -15.162 1.00 90.56 184 THR A CA 1
ATOM 1462 C C . THR A 1 184 ? 25.573 3.794 -15.542 1.00 90.56 184 THR A C 1
ATOM 1464 O O . THR A 1 184 ? 25.070 3.002 -16.338 1.00 90.56 184 THR A O 1
ATOM 1467 N N . GLN A 1 185 ? 26.707 3.560 -14.884 1.00 89.25 185 GLN A N 1
ATOM 1468 C CA . GLN A 1 185 ? 27.540 2.371 -15.090 1.00 89.25 185 GLN A CA 1
ATOM 1469 C C . GLN A 1 185 ? 26.794 1.055 -14.802 1.00 89.25 185 GLN A C 1
ATOM 1471 O O . GLN A 1 185 ? 26.982 0.068 -15.502 1.00 89.25 185 GLN A O 1
ATOM 1476 N N . SER A 1 186 ? 25.883 1.028 -13.820 1.00 88.12 186 SER A N 1
ATOM 1477 C CA . SER A 1 186 ? 25.048 -0.161 -13.588 1.00 88.12 186 SER A CA 1
ATOM 1478 C C . SER A 1 186 ? 24.157 -0.479 -14.783 1.00 88.12 186 SER A C 1
ATOM 1480 O O . SER A 1 186 ? 24.077 -1.633 -15.191 1.00 88.12 186 SER A O 1
ATOM 1482 N N . ALA A 1 187 ? 23.522 0.529 -15.385 1.00 92.25 187 ALA A N 1
ATOM 1483 C CA . ALA A 1 187 ? 22.714 0.323 -16.585 1.00 92.25 187 ALA A CA 1
ATOM 1484 C C . ALA A 1 187 ? 23.544 -0.225 -17.751 1.00 92.25 187 ALA A C 1
ATOM 1486 O O . ALA A 1 187 ? 23.058 -1.096 -18.458 1.00 92.25 187 ALA A O 1
ATOM 1487 N N . GLU A 1 188 ? 24.786 0.230 -17.909 1.00 92.12 188 GLU A N 1
ATOM 1488 C CA . GLU A 1 188 ? 25.728 -0.314 -18.893 1.00 92.12 188 GLU A CA 1
ATOM 1489 C C . GLU A 1 188 ? 26.030 -1.792 -18.632 1.00 92.12 188 GLU A C 1
ATOM 1491 O O . GLU A 1 188 ? 25.836 -2.616 -19.521 1.00 92.12 188 GLU A O 1
ATOM 1496 N N . GLY A 1 189 ? 26.385 -2.159 -17.397 1.00 91.06 189 GLY A N 1
ATOM 1497 C CA . GLY A 1 189 ? 26.612 -3.561 -17.030 1.00 91.06 189 GLY A CA 1
ATOM 1498 C C . GLY A 1 189 ? 25.387 -4.450 -17.270 1.00 91.06 189 GLY A C 1
ATOM 1499 O O . GLY A 1 189 ? 25.514 -5.563 -17.772 1.00 91.06 189 GLY A O 1
ATOM 1500 N N . TRP A 1 190 ? 24.187 -3.943 -16.971 1.00 91.94 190 TRP A N 1
ATOM 1501 C CA . TRP A 1 190 ? 22.931 -4.632 -17.270 1.00 91.94 190 TRP A CA 1
ATOM 1502 C C . TRP A 1 190 ? 22.726 -4.791 -18.782 1.00 91.94 190 TRP A C 1
ATOM 1504 O O . TRP A 1 190 ? 22.535 -5.915 -19.241 1.00 91.94 190 TRP A O 1
ATOM 1514 N N . LEU A 1 191 ? 22.805 -3.722 -19.576 1.00 92.25 191 LEU A N 1
ATOM 1515 C CA . LEU A 1 191 ? 22.612 -3.825 -21.028 1.00 92.25 191 LEU A CA 1
ATOM 1516 C C . LEU A 1 191 ? 23.642 -4.753 -21.689 1.00 92.25 191 LEU A C 1
ATOM 1518 O O . LEU A 1 191 ? 23.248 -5.571 -22.516 1.00 92.25 191 LEU A O 1
ATOM 1522 N N . ASN A 1 192 ? 24.908 -4.710 -21.262 1.00 90.62 192 ASN A N 1
ATOM 1523 C CA . ASN A 1 192 ? 25.956 -5.617 -21.743 1.00 90.62 192 ASN A CA 1
ATOM 1524 C C . ASN A 1 192 ? 25.659 -7.084 -21.394 1.00 90.62 192 ASN A C 1
ATOM 1526 O O . ASN A 1 192 ? 25.913 -7.981 -22.195 1.00 90.62 192 ASN A O 1
ATOM 1530 N N . TYR A 1 193 ? 25.103 -7.347 -20.207 1.00 88.62 193 TYR A N 1
ATOM 1531 C CA . TYR A 1 193 ? 24.659 -8.691 -19.835 1.00 88.62 193 TYR A CA 1
ATOM 1532 C C . TYR A 1 193 ? 23.486 -9.164 -20.711 1.00 88.62 193 TYR A C 1
ATOM 1534 O O . TYR A 1 193 ? 23.478 -10.305 -21.166 1.00 88.62 193 TYR A O 1
ATOM 1542 N N . ALA A 1 194 ? 22.511 -8.294 -21.004 1.00 87.44 194 ALA A N 1
ATOM 1543 C CA . ALA A 1 194 ? 21.379 -8.651 -21.867 1.00 87.44 194 ALA A CA 1
ATOM 1544 C C . ALA A 1 194 ? 21.757 -8.872 -23.337 1.00 87.44 194 ALA A C 1
ATOM 1546 O O . ALA A 1 194 ? 21.140 -9.719 -23.984 1.00 87.44 194 ALA A O 1
ATOM 1547 N N . SER A 1 195 ? 22.749 -8.148 -23.858 1.00 84.69 195 SER A N 1
ATOM 1548 C CA . SER A 1 195 ? 23.239 -8.344 -25.228 1.00 84.69 195 SER A CA 1
ATOM 1549 C C . SER A 1 195 ? 24.041 -9.639 -25.392 1.00 84.69 195 SER A C 1
ATOM 1551 O O . SER A 1 195 ? 24.179 -10.145 -26.508 1.00 84.69 195 SER A O 1
ATOM 1553 N N . GLY A 1 196 ? 24.515 -10.218 -24.283 1.00 81.69 196 GLY A N 1
ATOM 1554 C CA . GLY A 1 196 ? 25.407 -11.377 -24.265 1.00 81.69 196 GLY A CA 1
ATOM 1555 C C . GLY A 1 196 ? 26.889 -11.011 -24.398 1.00 81.69 196 GLY A C 1
ATOM 1556 O O . GLY A 1 196 ? 27.712 -11.909 -24.535 1.00 81.69 196 GLY A O 1
ATOM 1557 N N . VAL A 1 197 ? 27.236 -9.717 -24.350 1.00 75.81 197 VAL A N 1
ATOM 1558 C CA . VAL A 1 197 ? 28.629 -9.227 -24.356 1.00 75.81 197 VAL A CA 1
ATOM 1559 C C . VAL A 1 197 ? 29.271 -9.361 -22.969 1.00 75.81 197 VAL A C 1
ATOM 1561 O O . VAL A 1 197 ? 30.474 -9.576 -22.851 1.00 75.81 197 VAL A O 1
ATOM 1564 N N . GLY A 1 198 ? 28.478 -9.239 -21.902 1.00 71.25 198 GLY A N 1
ATOM 1565 C CA . GLY A 1 198 ? 28.931 -9.391 -20.523 1.00 71.25 198 GLY A CA 1
ATOM 1566 C C . GLY A 1 198 ? 28.669 -10.792 -19.972 1.00 71.25 198 GLY A C 1
ATOM 1567 O O . GLY A 1 198 ? 27.518 -1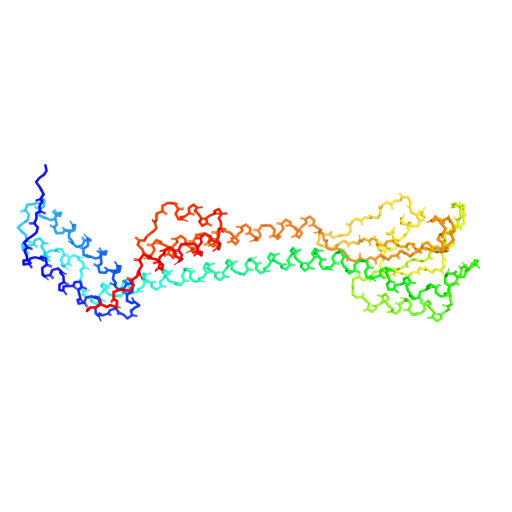1.189 -19.824 1.00 71.25 198 GLY A O 1
ATOM 1568 N N . GLU A 1 199 ? 29.724 -11.510 -19.577 1.00 73.31 199 GLU A N 1
ATOM 1569 C CA . GLU A 1 199 ? 29.598 -12.801 -18.873 1.00 73.31 199 GLU A CA 1
ATOM 1570 C C . GLU A 1 199 ? 29.227 -12.635 -17.389 1.00 73.31 199 GLU A C 1
ATOM 1572 O O . GLU A 1 199 ? 28.704 -13.550 -16.750 1.00 73.31 199 GLU A O 1
ATOM 1577 N N . VAL A 1 200 ? 29.490 -11.453 -16.825 1.00 79.12 200 VAL A N 1
ATOM 1578 C CA . VAL A 1 200 ? 29.321 -11.180 -15.397 1.00 79.12 200 VAL A CA 1
ATOM 1579 C C . VAL A 1 200 ? 27.986 -10.490 -15.148 1.00 79.12 200 VAL A C 1
ATOM 1581 O O . VAL A 1 200 ? 27.719 -9.409 -15.671 1.00 79.12 200 VAL A O 1
ATOM 1584 N N . LEU A 1 201 ? 27.164 -11.100 -14.292 1.00 79.44 201 LEU A N 1
ATOM 1585 C CA . LEU A 1 201 ? 25.961 -10.470 -13.758 1.00 79.44 201 LEU A CA 1
ATOM 1586 C C . LEU A 1 201 ? 26.347 -9.185 -13.005 1.00 79.44 201 LEU A C 1
ATOM 1588 O O . LEU A 1 201 ? 27.110 -9.264 -12.038 1.00 79.44 201 LEU A O 1
ATOM 1592 N N . PRO A 1 202 ? 25.826 -8.015 -13.405 1.00 80.50 202 PRO A N 1
ATOM 1593 C CA . PRO A 1 202 ? 26.133 -6.760 -12.734 1.00 80.50 202 PRO A CA 1
ATOM 1594 C C . PRO A 1 202 ? 25.682 -6.788 -11.272 1.00 80.50 202 PRO A C 1
ATOM 1596 O O . PRO A 1 202 ? 24.672 -7.404 -10.910 1.00 80.50 202 PRO A O 1
ATOM 1599 N N . GLU A 1 203 ? 26.433 -6.088 -10.424 1.00 78.12 203 GLU A N 1
ATOM 1600 C CA . GLU A 1 203 ? 26.145 -6.019 -8.997 1.00 78.12 203 GLU A CA 1
ATOM 1601 C C . GLU A 1 203 ? 24.757 -5.407 -8.747 1.00 78.12 203 GLU A C 1
ATOM 1603 O O . GLU A 1 203 ? 24.317 -4.458 -9.410 1.00 78.12 203 GLU A O 1
ATOM 1608 N N . ARG A 1 204 ? 24.021 -5.984 -7.791 1.00 73.81 204 ARG A N 1
ATOM 1609 C CA . ARG A 1 204 ? 22.675 -5.517 -7.454 1.00 73.81 204 ARG A CA 1
ATOM 1610 C C . ARG A 1 204 ? 22.761 -4.209 -6.676 1.00 73.81 204 ARG A C 1
ATOM 1612 O O . ARG A 1 204 ? 23.010 -4.212 -5.476 1.00 73.81 204 ARG A O 1
ATOM 1619 N N . GLU A 1 205 ? 22.465 -3.102 -7.345 1.00 76.69 205 GLU A N 1
ATOM 1620 C CA . GLU A 1 205 ? 22.304 -1.809 -6.682 1.00 76.69 205 GLU A CA 1
ATOM 1621 C C . GLU A 1 205 ? 21.039 -1.786 -5.816 1.00 76.69 205 GLU A C 1
ATOM 1623 O O . GLU A 1 205 ? 19.946 -2.076 -6.302 1.00 76.69 205 GLU A O 1
ATOM 1628 N N . GLY A 1 206 ? 21.188 -1.360 -4.560 1.00 79.88 206 GLY A N 1
ATOM 1629 C CA . GLY A 1 206 ? 20.091 -0.855 -3.739 1.00 79.88 206 GLY A CA 1
ATOM 1630 C C . GLY A 1 206 ? 19.133 -1.900 -3.151 1.00 79.88 206 GLY A C 1
ATOM 1631 O O . GLY A 1 206 ? 18.752 -2.910 -3.746 1.00 79.88 206 GLY A O 1
ATOM 1632 N N . PHE A 1 207 ? 18.681 -1.621 -1.927 1.00 87.44 207 PHE A N 1
ATOM 1633 C CA . PHE A 1 207 ? 17.676 -2.445 -1.257 1.00 87.44 207 PHE A CA 1
ATOM 1634 C C . PHE A 1 207 ? 16.251 -2.148 -1.753 1.00 87.44 207 PHE A C 1
ATOM 1636 O O . PHE A 1 207 ? 15.477 -3.077 -1.977 1.00 87.44 207 PHE A O 1
ATOM 1643 N N . LEU A 1 208 ? 15.917 -0.867 -1.950 1.00 89.00 208 LEU A N 1
ATOM 1644 C CA . LEU A 1 208 ? 14.567 -0.409 -2.307 1.00 89.00 208 LEU A CA 1
ATOM 1645 C C . LEU A 1 208 ? 14.324 -0.381 -3.817 1.00 89.00 208 LEU A C 1
ATOM 1647 O O . LEU A 1 208 ? 13.270 -0.801 -4.288 1.00 89.00 208 LEU A O 1
ATOM 1651 N N . VAL A 1 209 ? 15.301 0.115 -4.571 1.00 89.38 209 VAL A N 1
ATOM 1652 C CA . VAL A 1 209 ? 15.231 0.286 -6.023 1.00 89.38 209 VAL A CA 1
ATOM 1653 C C . VAL A 1 209 ? 16.409 -0.447 -6.630 1.00 89.38 209 VAL A C 1
ATOM 1655 O O . VAL A 1 209 ? 17.533 -0.271 -6.173 1.00 89.38 209 VAL A O 1
ATOM 1658 N N . ARG A 1 210 ? 16.132 -1.251 -7.651 1.00 88.81 210 ARG A N 1
ATOM 1659 C CA . ARG A 1 210 ? 17.094 -2.049 -8.406 1.00 88.81 210 ARG A CA 1
ATOM 1660 C C . ARG A 1 210 ? 17.063 -1.641 -9.868 1.00 88.81 210 ARG A C 1
ATOM 1662 O O . ARG A 1 210 ? 16.066 -1.104 -10.339 1.00 88.81 210 ARG A O 1
ATOM 1669 N N . THR A 1 211 ? 18.132 -1.918 -10.598 1.00 90.06 211 THR A N 1
ATOM 1670 C CA . THR A 1 211 ? 18.101 -1.860 -12.064 1.00 90.06 211 THR A CA 1
ATOM 1671 C C . THR A 1 211 ? 17.598 -3.200 -12.600 1.00 90.06 211 THR A C 1
ATOM 1673 O O . THR A 1 211 ? 17.996 -4.250 -12.100 1.00 90.06 211 THR A O 1
ATOM 1676 N N . THR A 1 212 ? 16.713 -3.164 -13.591 1.00 90.00 212 THR A N 1
ATOM 1677 C CA . THR A 1 212 ? 16.290 -4.331 -14.375 1.00 90.00 212 THR A CA 1
ATOM 1678 C C . THR A 1 212 ? 16.314 -3.993 -15.860 1.00 90.00 212 THR A C 1
ATOM 1680 O O . THR A 1 212 ? 16.452 -2.824 -16.234 1.00 90.00 212 THR A O 1
ATOM 1683 N N . ILE A 1 213 ? 16.134 -5.010 -16.698 1.00 92.12 213 ILE A N 1
ATOM 1684 C CA . ILE A 1 213 ? 16.052 -4.872 -18.148 1.00 92.12 213 ILE A CA 1
ATOM 1685 C C . ILE A 1 213 ? 14.702 -5.386 -18.615 1.00 92.12 213 ILE A C 1
ATOM 1687 O O . ILE A 1 213 ? 14.271 -6.470 -18.225 1.00 92.12 213 ILE A O 1
ATOM 1691 N N . SER A 1 214 ? 14.056 -4.603 -19.470 1.00 92.00 214 SER A N 1
ATOM 1692 C CA . SER A 1 214 ? 12.929 -5.062 -20.273 1.00 92.00 214 SER A CA 1
ATOM 1693 C C . SER A 1 214 ? 13.398 -5.210 -21.710 1.00 92.00 214 SER A C 1
ATOM 1695 O O . SER A 1 214 ? 13.988 -4.281 -22.267 1.00 92.00 214 SER A O 1
ATOM 1697 N N . THR A 1 215 ? 13.147 -6.379 -22.286 1.00 90.12 215 THR A N 1
ATOM 1698 C CA . THR A 1 215 ? 13.573 -6.733 -23.639 1.00 90.12 215 THR A CA 1
ATOM 1699 C C . THR A 1 215 ? 12.350 -6.974 -24.504 1.00 90.12 215 THR A C 1
ATOM 1701 O O . THR A 1 215 ? 11.410 -7.648 -24.078 1.00 90.12 215 THR A O 1
ATOM 1704 N N . LYS A 1 216 ? 12.365 -6.460 -25.734 1.00 88.19 216 LYS A N 1
ATOM 1705 C CA . LYS A 1 216 ? 11.309 -6.729 -26.706 1.00 88.19 216 LYS A CA 1
ATOM 1706 C C . LYS A 1 216 ? 11.849 -6.827 -28.123 1.00 88.19 216 LYS A C 1
ATOM 1708 O O . LYS A 1 216 ? 12.481 -5.899 -28.617 1.00 88.19 216 LYS A O 1
ATOM 1713 N N . GLY A 1 217 ? 11.528 -7.938 -28.776 1.00 80.88 217 GLY A N 1
ATOM 1714 C CA . GLY A 1 217 ? 11.514 -8.069 -30.228 1.00 80.88 217 GLY A CA 1
ATOM 1715 C C . GLY A 1 217 ? 10.068 -8.281 -30.674 1.00 80.88 217 GLY A C 1
ATOM 1716 O O . GLY A 1 217 ? 9.296 -8.925 -29.962 1.00 80.88 217 GLY A O 1
ATOM 1717 N N . TYR A 1 218 ? 9.680 -7.735 -31.826 1.00 71.00 218 TYR A N 1
ATOM 1718 C CA . TYR A 1 218 ? 8.414 -8.079 -32.484 1.00 71.00 218 TYR A CA 1
ATOM 1719 C C . TYR A 1 218 ? 8.676 -8.796 -33.810 1.00 71.00 218 TYR A C 1
ATOM 1721 O O . TYR A 1 218 ? 9.525 -8.324 -34.573 1.00 71.00 218 TYR A O 1
ATOM 1729 N N . PRO A 1 219 ? 7.985 -9.919 -34.073 1.00 65.19 219 PRO A N 1
ATOM 1730 C CA . PRO A 1 219 ? 8.267 -10.736 -35.241 1.00 65.19 219 PRO A CA 1
ATOM 1731 C C . PRO A 1 219 ? 8.020 -9.916 -36.507 1.00 65.19 219 PRO A C 1
ATOM 1733 O O . PRO A 1 219 ? 7.001 -9.230 -36.625 1.00 65.19 219 PRO A O 1
ATOM 1736 N N . SER A 1 220 ? 8.957 -9.989 -37.452 1.00 60.16 220 SER A N 1
ATOM 1737 C CA . SER A 1 220 ? 8.685 -9.596 -38.830 1.00 60.16 220 SER A CA 1
ATOM 1738 C C . SER A 1 220 ? 7.557 -10.500 -39.323 1.00 60.16 220 SER A C 1
ATOM 1740 O O . SER A 1 220 ? 7.636 -11.710 -39.136 1.00 60.16 220 SER A O 1
ATOM 1742 N N . GLY A 1 221 ? 6.480 -9.941 -39.876 1.00 54.88 221 GLY A N 1
ATOM 1743 C CA . GLY A 1 221 ? 5.248 -10.665 -40.232 1.00 54.88 221 GLY A CA 1
ATOM 1744 C C . GLY A 1 221 ? 5.371 -11.698 -41.365 1.00 54.88 221 GLY A C 1
ATOM 1745 O O . GLY A 1 221 ? 4.422 -11.855 -42.125 1.00 54.88 221 GLY A O 1
ATOM 1746 N N . GLY A 1 222 ? 6.523 -12.354 -41.519 1.00 56.81 222 GLY A N 1
ATOM 1747 C CA . GLY A 1 222 ? 6.732 -13.501 -42.396 1.00 56.81 222 GLY A CA 1
ATOM 1748 C C . GLY A 1 222 ? 6.394 -14.832 -41.718 1.00 56.81 222 GLY A C 1
ATOM 1749 O O . GLY A 1 222 ? 6.153 -14.899 -40.513 1.00 56.81 222 GLY A O 1
ATOM 1750 N N . ASP A 1 223 ? 6.427 -15.910 -42.504 1.00 55.41 223 ASP A N 1
ATOM 1751 C CA . ASP A 1 223 ? 6.032 -17.274 -42.107 1.00 55.41 223 ASP A CA 1
ATOM 1752 C C . ASP A 1 223 ? 6.886 -17.890 -40.978 1.00 55.41 223 ASP A C 1
ATOM 1754 O O . ASP A 1 223 ? 6.600 -18.993 -40.510 1.00 55.41 223 ASP A O 1
ATOM 1758 N N . ASN A 1 224 ? 7.929 -17.188 -40.522 1.00 56.50 224 ASN A N 1
ATOM 1759 C CA . ASN A 1 224 ? 8.857 -17.650 -39.502 1.00 56.50 224 ASN A CA 1
ATOM 1760 C C . ASN A 1 224 ? 8.829 -16.711 -38.271 1.00 56.50 224 ASN A C 1
ATOM 1762 O O . ASN A 1 224 ? 9.491 -15.671 -38.269 1.00 56.50 224 ASN A O 1
ATOM 1766 N N . PRO A 1 225 ? 8.102 -17.058 -37.191 1.00 52.12 225 PRO A N 1
ATOM 1767 C CA . PRO A 1 225 ? 7.874 -16.190 -36.023 1.00 52.12 225 PRO A CA 1
ATOM 1768 C C . PRO A 1 225 ? 9.130 -15.881 -35.180 1.00 52.12 225 PRO A C 1
ATOM 1770 O O . PRO A 1 225 ? 9.038 -15.214 -34.150 1.00 52.12 225 PRO A O 1
ATOM 1773 N N . SER A 1 226 ? 10.303 -16.369 -35.590 1.00 55.31 226 SER A N 1
ATOM 1774 C CA . SER A 1 226 ? 11.598 -16.165 -34.934 1.00 55.31 226 SER A CA 1
ATOM 1775 C C . SER A 1 226 ? 12.488 -15.106 -35.599 1.00 55.31 226 SER A C 1
ATOM 1777 O O . SER A 1 226 ? 13.600 -14.886 -35.126 1.00 55.31 226 SER A O 1
ATOM 1779 N N . GLU A 1 227 ? 12.049 -14.471 -36.690 1.00 63.41 227 GLU A N 1
ATOM 1780 C CA . GLU A 1 227 ? 12.830 -13.437 -37.381 1.00 63.41 227 GLU A CA 1
ATOM 1781 C C . GLU A 1 227 ? 12.430 -12.043 -36.896 1.00 63.41 227 GLU A C 1
ATOM 1783 O O . GLU A 1 227 ? 11.443 -11.446 -37.329 1.00 63.41 227 GLU A O 1
ATOM 1788 N N . TYR A 1 228 ? 13.215 -11.522 -35.961 1.00 70.81 228 TYR A N 1
ATOM 1789 C CA . TYR A 1 228 ? 13.147 -10.132 -35.536 1.00 70.81 228 TYR A CA 1
ATOM 1790 C C . TYR A 1 228 ? 14.166 -9.342 -36.374 1.00 70.81 228 TYR A C 1
ATOM 1792 O O . TYR A 1 228 ? 15.286 -9.807 -36.537 1.00 70.81 228 TYR A O 1
ATOM 1800 N N . PRO A 1 229 ? 13.847 -8.161 -36.930 1.00 79.12 229 PRO A N 1
ATOM 1801 C CA . PRO A 1 229 ? 14.873 -7.331 -37.569 1.00 79.12 229 PRO A CA 1
ATOM 1802 C C . PRO A 1 229 ? 15.808 -6.701 -36.521 1.00 79.12 229 PRO A C 1
ATOM 1804 O O . PRO A 1 229 ? 16.999 -6.506 -36.759 1.00 79.12 229 PRO A O 1
ATOM 1807 N N . PHE A 1 230 ? 15.281 -6.437 -35.324 1.00 88.88 230 PHE A N 1
ATOM 1808 C CA . PHE A 1 230 ? 16.011 -5.851 -34.206 1.00 88.88 230 PHE A CA 1
ATOM 1809 C C . PHE A 1 230 ? 15.368 -6.222 -32.863 1.00 88.88 230 PHE A C 1
ATOM 1811 O O . PHE A 1 230 ? 14.194 -6.604 -32.798 1.00 88.88 230 PHE A O 1
ATOM 1818 N N . VAL A 1 231 ? 16.137 -6.065 -31.789 1.00 90.56 231 VAL A N 1
ATOM 1819 C CA . VAL A 1 231 ? 15.694 -6.187 -30.398 1.00 90.56 231 VAL A CA 1
ATOM 1820 C C . VAL A 1 231 ? 15.971 -4.876 -29.678 1.00 90.56 231 VAL A C 1
ATOM 1822 O O . VAL A 1 231 ? 16.989 -4.222 -29.902 1.00 90.56 231 VAL A O 1
ATOM 1825 N N . VAL A 1 232 ? 15.046 -4.487 -28.807 1.00 93.62 232 VAL A N 1
ATOM 1826 C CA . VAL A 1 232 ? 15.199 -3.336 -27.920 1.00 93.62 232 VAL A CA 1
ATOM 1827 C C . VAL A 1 232 ? 15.359 -3.823 -26.492 1.00 93.62 232 VAL A C 1
ATOM 1829 O O . VAL A 1 232 ? 14.525 -4.579 -25.991 1.00 93.62 232 VAL A O 1
ATOM 1832 N N . HIS A 1 233 ? 16.382 -3.315 -25.817 1.00 94.81 233 HIS A N 1
ATOM 1833 C CA . HIS A 1 233 ? 16.605 -3.484 -24.391 1.00 94.81 233 HIS A CA 1
ATOM 1834 C C . HIS A 1 233 ? 16.535 -2.121 -23.714 1.00 94.81 233 HIS A C 1
ATOM 1836 O O . HIS A 1 233 ? 17.201 -1.173 -24.127 1.00 94.81 233 HIS A O 1
ATOM 1842 N N . VAL A 1 234 ? 15.748 -2.008 -22.650 1.00 96.25 234 VAL A N 1
ATOM 1843 C CA . VAL A 1 234 ? 15.681 -0.788 -21.838 1.00 96.25 234 VAL A CA 1
ATOM 1844 C C . VAL A 1 234 ? 16.083 -1.130 -20.414 1.00 96.25 234 VAL A C 1
ATOM 1846 O O . VAL A 1 234 ? 15.436 -1.951 -19.763 1.00 96.25 234 VAL A O 1
ATOM 1849 N N . ALA A 1 235 ? 17.139 -0.483 -19.925 1.00 95.25 235 ALA A N 1
ATOM 1850 C CA . ALA A 1 235 ? 17.556 -0.555 -18.533 1.00 95.25 235 ALA A CA 1
ATOM 1851 C C . ALA A 1 235 ? 16.792 0.489 -17.716 1.00 95.25 235 ALA A C 1
ATOM 1853 O O . ALA A 1 235 ? 16.759 1.674 -18.063 1.00 95.25 235 ALA A O 1
ATOM 1854 N N . MET A 1 236 ? 16.178 0.062 -16.616 1.00 93.38 236 MET A N 1
ATOM 1855 C CA . MET A 1 236 ? 15.272 0.907 -15.841 1.00 93.38 236 MET A CA 1
ATOM 1856 C C . MET A 1 236 ? 15.254 0.573 -14.349 1.00 93.38 236 MET A C 1
ATOM 1858 O O . MET A 1 236 ? 15.618 -0.521 -13.925 1.00 93.38 236 MET A O 1
ATOM 1862 N N . SER A 1 237 ? 14.808 1.540 -13.555 1.00 91.69 237 SER A N 1
ATOM 1863 C CA . SER A 1 237 ? 14.565 1.436 -12.124 1.00 91.69 237 SER A CA 1
ATOM 1864 C C . SER A 1 237 ? 13.317 0.605 -11.843 1.00 91.69 237 SER A C 1
ATOM 1866 O O . SER A 1 237 ? 12.218 0.908 -12.307 1.00 91.69 237 SER A O 1
ATOM 1868 N N . TYR A 1 238 ? 13.497 -0.398 -11.001 1.00 88.94 238 TYR A N 1
ATOM 1869 C CA . TYR A 1 238 ? 12.507 -1.376 -10.595 1.00 88.94 238 TYR A CA 1
ATOM 1870 C C . TYR A 1 238 ? 12.453 -1.426 -9.072 1.00 88.94 238 TYR A C 1
ATOM 1872 O O . TYR A 1 238 ? 13.481 -1.594 -8.412 1.00 88.94 238 TYR A O 1
ATOM 1880 N N . PHE A 1 239 ? 11.272 -1.276 -8.483 1.00 91.00 239 PHE A N 1
ATOM 1881 C CA . PHE A 1 239 ? 11.144 -1.377 -7.034 1.00 91.00 239 PHE A CA 1
ATOM 1882 C C . PHE A 1 239 ? 11.282 -2.833 -6.599 1.00 91.00 239 PHE A C 1
ATOM 1884 O O . PHE A 1 239 ? 10.749 -3.743 -7.233 1.00 91.00 239 PHE A O 1
ATOM 1891 N N . ASN A 1 240 ? 11.999 -3.075 -5.504 1.00 90.25 240 ASN A N 1
ATOM 1892 C CA . ASN A 1 240 ? 12.222 -4.421 -4.996 1.00 90.25 240 ASN A CA 1
ATOM 1893 C C . ASN A 1 240 ? 10.891 -5.075 -4.591 1.00 90.25 240 ASN A C 1
ATOM 1895 O O . ASN A 1 240 ? 10.331 -4.767 -3.537 1.00 90.25 240 ASN A O 1
ATOM 1899 N N . TYR A 1 241 ? 10.419 -6.002 -5.429 1.00 88.88 241 TYR A N 1
ATOM 1900 C CA . TYR A 1 241 ? 9.135 -6.678 -5.263 1.00 88.88 241 TYR A CA 1
ATOM 1901 C C . TYR A 1 241 ? 9.008 -7.312 -3.878 1.00 88.88 241 TYR A C 1
ATOM 1903 O O . TYR A 1 241 ? 8.047 -7.048 -3.167 1.00 88.88 241 TYR A O 1
ATOM 1911 N N . THR A 1 242 ? 10.007 -8.089 -3.451 1.00 90.19 242 THR A N 1
ATOM 1912 C CA . THR A 1 242 ? 9.977 -8.796 -2.165 1.00 90.19 242 THR A 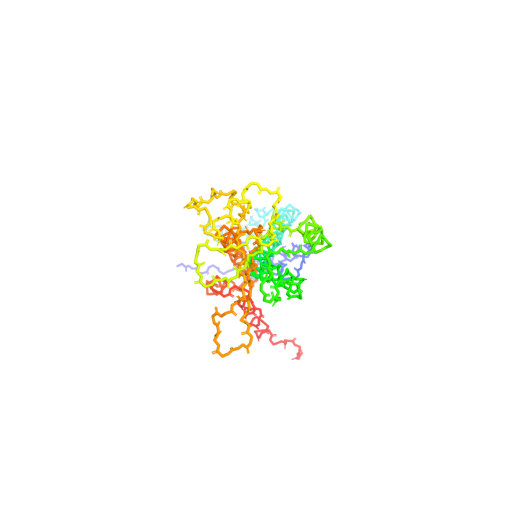CA 1
ATOM 1913 C C . THR A 1 242 ? 9.859 -7.830 -0.993 1.00 90.19 242 THR A C 1
ATOM 1915 O O . THR A 1 242 ? 9.117 -8.107 -0.051 1.00 90.19 242 THR A O 1
ATOM 1918 N N . PHE A 1 243 ? 10.547 -6.686 -1.057 1.00 91.94 243 PHE A N 1
ATOM 1919 C CA . PHE A 1 243 ? 10.483 -5.682 -0.001 1.00 91.94 243 PHE A CA 1
ATOM 1920 C C . PHE A 1 243 ? 9.107 -5.015 0.059 1.00 91.94 243 PHE A C 1
ATOM 1922 O O . PHE A 1 243 ? 8.461 -5.063 1.103 1.00 91.94 243 PHE A O 1
ATOM 1929 N N . PHE A 1 244 ? 8.634 -4.431 -1.046 1.00 92.19 244 PHE A N 1
ATOM 1930 C CA . PHE A 1 244 ? 7.360 -3.702 -1.055 1.00 92.19 244 PHE A CA 1
ATOM 1931 C C . PHE A 1 244 ? 6.153 -4.621 -0.864 1.00 92.19 244 PHE A C 1
ATOM 1933 O O . PHE A 1 244 ? 5.170 -4.206 -0.253 1.00 92.19 244 PHE A O 1
ATOM 1940 N N . TYR A 1 245 ? 6.243 -5.877 -1.305 1.00 92.25 245 TYR A N 1
ATOM 1941 C CA . TYR A 1 245 ? 5.219 -6.885 -1.051 1.00 92.25 245 TYR A CA 1
ATOM 1942 C C . TYR A 1 245 ? 5.151 -7.230 0.439 1.00 92.25 245 TYR A C 1
ATOM 1944 O O . TYR A 1 245 ? 4.083 -7.150 1.044 1.00 92.25 245 TYR A O 1
ATOM 1952 N N . SER A 1 246 ? 6.300 -7.518 1.061 1.00 94.12 246 SER A N 1
ATOM 1953 C CA . SER A 1 246 ? 6.382 -7.782 2.505 1.00 94.12 246 SER A CA 1
ATOM 1954 C C . SER A 1 246 ? 5.920 -6.581 3.333 1.00 94.12 246 SER A C 1
ATOM 1956 O O . SER A 1 246 ? 5.151 -6.747 4.276 1.00 94.12 246 SER A O 1
ATOM 1958 N N . LEU A 1 247 ? 6.335 -5.367 2.958 1.00 94.69 247 LEU A N 1
ATOM 1959 C CA . LEU A 1 247 ? 5.924 -4.125 3.614 1.00 94.69 247 LEU A CA 1
ATOM 1960 C C . LEU A 1 247 ? 4.411 -3.904 3.494 1.00 94.69 247 LEU A C 1
ATOM 1962 O O . LEU A 1 247 ? 3.748 -3.602 4.485 1.00 94.69 247 LEU A O 1
ATOM 1966 N N . GLY A 1 248 ? 3.861 -4.097 2.295 1.00 95.75 248 GLY A N 1
ATOM 1967 C CA . GLY A 1 248 ? 2.434 -3.966 2.029 1.00 95.75 248 GLY A CA 1
ATOM 1968 C C . GLY A 1 248 ? 1.595 -4.967 2.822 1.00 95.75 248 GLY A C 1
ATOM 1969 O O . GLY A 1 248 ? 0.597 -4.572 3.425 1.00 95.75 248 GLY A O 1
ATOM 1970 N N . LEU A 1 249 ? 2.017 -6.235 2.886 1.00 95.69 249 LEU A N 1
ATOM 1971 C CA . LEU A 1 249 ? 1.365 -7.263 3.704 1.00 95.69 249 LEU A CA 1
ATOM 1972 C C . LEU A 1 249 ? 1.482 -6.981 5.202 1.00 95.69 249 LEU A C 1
ATOM 1974 O O . LEU A 1 249 ? 0.508 -7.153 5.929 1.00 95.69 249 LEU A O 1
ATOM 1978 N N . PHE A 1 250 ? 2.641 -6.513 5.668 1.00 97.19 250 PHE A N 1
ATOM 1979 C CA . PHE A 1 250 ? 2.835 -6.129 7.064 1.00 97.19 250 PHE A CA 1
ATOM 1980 C C . PHE A 1 250 ? 1.884 -4.994 7.468 1.00 97.19 250 PHE A C 1
ATOM 1982 O O . PHE A 1 250 ? 1.191 -5.091 8.481 1.00 97.19 250 PHE A O 1
ATOM 1989 N N . MET A 1 251 ? 1.786 -3.947 6.644 1.00 97.50 251 MET A N 1
ATOM 1990 C CA . MET A 1 251 ? 0.843 -2.845 6.857 1.00 97.50 251 MET A CA 1
ATOM 1991 C C . MET A 1 251 ? -0.612 -3.320 6.805 1.00 97.50 251 MET A C 1
ATOM 1993 O O . MET A 1 251 ? -1.417 -2.894 7.632 1.00 97.50 251 MET A O 1
ATOM 1997 N N . LEU A 1 252 ? -0.948 -4.235 5.889 1.00 96.19 252 LEU A N 1
ATOM 1998 C CA . LEU A 1 252 ? -2.285 -4.822 5.805 1.00 96.19 252 LEU A CA 1
ATOM 1999 C C . LEU A 1 252 ? -2.629 -5.614 7.072 1.00 96.19 252 LEU A C 1
ATOM 2001 O O . LEU A 1 252 ? -3.710 -5.437 7.625 1.00 96.19 252 LEU A O 1
ATOM 2005 N N . GLY A 1 253 ? -1.703 -6.434 7.571 1.00 96.12 253 GLY A N 1
ATOM 2006 C CA . GLY A 1 253 ? -1.862 -7.155 8.835 1.00 96.12 253 GLY A CA 1
ATOM 2007 C C . GLY A 1 253 ? -2.048 -6.205 10.021 1.00 96.12 253 GLY A C 1
ATOM 2008 O O . GLY A 1 253 ? -2.947 -6.401 10.837 1.00 96.12 253 GLY A O 1
ATOM 2009 N N . GLY A 1 254 ? -1.265 -5.123 10.074 1.00 95.94 254 GLY A N 1
ATOM 2010 C CA . GLY A 1 254 ? -1.427 -4.067 11.074 1.00 95.94 254 GLY A CA 1
ATOM 2011 C C . GLY A 1 254 ? -2.801 -3.390 11.007 1.00 95.94 254 GLY A C 1
ATOM 2012 O O . GLY A 1 254 ? -3.443 -3.202 12.039 1.00 95.94 254 GLY A O 1
ATOM 2013 N N . TYR A 1 255 ? -3.295 -3.089 9.802 1.00 96.94 255 TYR A N 1
ATOM 2014 C CA . TYR A 1 255 ? -4.666 -2.618 9.598 1.00 96.94 255 TYR A CA 1
ATOM 2015 C C . TYR A 1 255 ? -5.694 -3.624 10.129 1.00 96.94 255 TYR A C 1
ATOM 2017 O O . TYR A 1 255 ? -6.583 -3.231 10.884 1.00 96.94 255 TYR A O 1
ATOM 2025 N N . PHE A 1 256 ? -5.557 -4.907 9.778 1.00 95.44 256 PHE A N 1
ATOM 2026 C CA . PHE A 1 256 ? -6.486 -5.955 10.197 1.00 95.44 256 PHE A CA 1
ATOM 2027 C C . PHE A 1 256 ? -6.608 -6.019 11.722 1.00 95.44 256 PHE A C 1
ATOM 2029 O O . PHE A 1 256 ? -7.721 -6.006 12.249 1.00 95.44 256 PHE A O 1
ATOM 2036 N N . LEU A 1 257 ? -5.469 -6.018 12.421 1.00 94.69 257 LEU A N 1
ATOM 2037 C CA . LEU A 1 257 ? -5.418 -6.051 13.882 1.00 94.69 257 LEU A CA 1
ATOM 2038 C C . LEU A 1 257 ? -6.028 -4.794 14.508 1.00 94.69 257 LEU A C 1
ATOM 2040 O O . LEU A 1 257 ? -6.900 -4.904 15.368 1.00 94.69 257 LEU A O 1
ATOM 2044 N N . LEU A 1 258 ? -5.618 -3.599 14.068 1.00 95.00 258 LEU A N 1
ATOM 2045 C CA . LEU A 1 258 ? -6.135 -2.347 14.631 1.00 95.00 258 LEU A CA 1
ATOM 2046 C C . LEU A 1 258 ? -7.635 -2.179 14.373 1.00 95.00 258 LEU A C 1
ATOM 2048 O O . LEU A 1 258 ? -8.360 -1.735 15.260 1.00 95.00 258 LEU A O 1
ATOM 2052 N N . PHE A 1 259 ? -8.118 -2.560 13.190 1.00 95.69 259 PHE A N 1
ATOM 2053 C CA . PHE A 1 259 ? -9.543 -2.514 12.886 1.00 95.69 259 PHE A CA 1
ATOM 2054 C C . PHE A 1 259 ? -10.335 -3.501 13.749 1.00 95.69 259 PHE A C 1
ATOM 2056 O O . PHE A 1 259 ? -11.379 -3.126 14.273 1.00 95.69 259 PHE A O 1
ATOM 2063 N N . ALA A 1 260 ? -9.841 -4.728 13.945 1.00 92.88 260 ALA A N 1
ATOM 2064 C CA . ALA A 1 260 ? -10.498 -5.708 14.808 1.00 92.88 260 ALA A CA 1
ATOM 2065 C C . ALA A 1 260 ? -10.571 -5.224 16.266 1.00 92.88 260 ALA A C 1
ATOM 2067 O O . ALA A 1 260 ? -11.625 -5.335 16.890 1.00 92.88 260 ALA A O 1
ATOM 2068 N N . VAL A 1 261 ? -9.494 -4.619 16.786 1.00 91.81 261 VAL A N 1
ATOM 2069 C CA . VAL A 1 261 ? -9.490 -3.988 18.117 1.00 91.81 261 VAL A CA 1
ATOM 2070 C C . VAL A 1 261 ? -10.513 -2.857 18.179 1.00 91.81 261 VAL A C 1
ATOM 2072 O O . VAL A 1 261 ? -11.329 -2.825 19.094 1.00 91.81 261 VAL A O 1
ATOM 2075 N N . TRP A 1 262 ? -10.517 -1.956 17.195 1.00 94.50 262 TRP A N 1
ATOM 2076 C CA . TRP A 1 262 ? -11.477 -0.854 17.144 1.00 94.50 262 TRP A CA 1
ATOM 2077 C C . TRP A 1 262 ? -12.932 -1.343 17.092 1.00 94.50 262 TRP A C 1
ATOM 2079 O O . TRP A 1 262 ? -13.769 -0.864 17.855 1.00 94.50 262 TRP A O 1
ATOM 2089 N N . ALA A 1 263 ? -13.230 -2.315 16.228 1.00 91.94 263 ALA A N 1
ATOM 2090 C CA . ALA A 1 263 ? -14.558 -2.899 16.082 1.00 91.94 263 ALA A CA 1
ATOM 2091 C C . ALA A 1 263 ? -14.993 -3.632 17.360 1.00 91.94 263 ALA A C 1
ATOM 2093 O O . ALA A 1 263 ? -16.138 -3.501 17.786 1.00 91.94 263 ALA A O 1
ATOM 2094 N N . GLY A 1 264 ? -14.069 -4.353 18.003 1.00 89.25 264 GLY A N 1
ATOM 2095 C CA . GLY A 1 264 ? -14.297 -5.021 19.282 1.00 89.25 264 GLY A CA 1
ATOM 2096 C C . GLY A 1 264 ? -14.605 -4.033 20.404 1.00 89.25 264 GLY A C 1
ATOM 2097 O O . GLY A 1 264 ? -15.605 -4.206 21.095 1.00 89.25 264 GLY A O 1
ATOM 2098 N N . MET A 1 265 ? -13.812 -2.963 20.535 1.00 86.75 265 MET A N 1
ATOM 2099 C CA . MET A 1 265 ? -14.094 -1.872 21.476 1.00 86.75 265 MET A CA 1
ATOM 2100 C C . MET A 1 265 ? -15.474 -1.273 21.223 1.00 86.75 265 MET A C 1
ATOM 2102 O O . MET A 1 265 ? -16.248 -1.102 22.153 1.00 86.75 265 MET A O 1
ATOM 2106 N N . ARG A 1 266 ? -15.815 -1.020 19.955 1.00 86.69 266 ARG A N 1
ATOM 2107 C CA . ARG A 1 266 ? -17.109 -0.447 19.588 1.00 86.69 266 ARG A CA 1
ATOM 2108 C C . ARG A 1 266 ? -18.280 -1.371 19.926 1.00 86.69 266 ARG A C 1
ATOM 2110 O O . ARG A 1 266 ? -19.302 -0.893 20.398 1.00 86.69 266 ARG A O 1
ATOM 2117 N N . ALA A 1 267 ? -18.140 -2.674 19.696 1.00 86.75 267 ALA A N 1
ATOM 2118 C CA . ALA A 1 267 ? -19.179 -3.642 20.035 1.00 86.75 267 ALA A CA 1
ATOM 2119 C C . ALA A 1 267 ? -19.319 -3.856 21.549 1.00 86.75 267 ALA A C 1
ATOM 2121 O O . ALA A 1 267 ? -20.428 -4.093 22.028 1.00 86.75 267 ALA A O 1
ATOM 2122 N N . TYR A 1 268 ? -18.203 -3.782 22.283 1.00 83.62 268 TYR A N 1
ATOM 2123 C CA . TYR A 1 268 ? -18.180 -3.834 23.742 1.00 83.62 268 TYR A CA 1
ATOM 2124 C C . TYR A 1 268 ? -18.848 -2.604 24.357 1.00 83.62 268 TYR A C 1
ATOM 2126 O O . TYR A 1 268 ? -19.726 -2.766 25.198 1.00 83.62 268 TYR A O 1
ATOM 2134 N N . ASP A 1 269 ? -18.480 -1.405 23.894 1.00 74.69 269 ASP A N 1
ATOM 2135 C CA . ASP A 1 269 ? -19.080 -0.149 24.350 1.00 74.69 269 ASP A CA 1
ATOM 2136 C C . ASP A 1 269 ? -20.599 -0.145 24.104 1.00 74.69 269 ASP A C 1
ATOM 2138 O O . ASP A 1 269 ? -21.336 0.366 24.922 1.00 74.69 269 ASP A O 1
ATOM 2142 N N . GLU A 1 270 ? -21.094 -0.778 23.034 1.00 76.00 270 GLU A N 1
ATOM 2143 C CA . GLU A 1 270 ? -22.537 -0.885 22.747 1.00 76.00 270 GLU A CA 1
ATOM 2144 C C . GLU A 1 270 ? -23.255 -2.027 23.516 1.00 76.00 270 GLU A C 1
ATOM 2146 O O . GLU A 1 270 ? -24.353 -2.440 23.126 1.00 76.00 270 GLU A O 1
ATOM 2151 N N . GLY A 1 271 ? -22.635 -2.605 24.555 1.00 68.94 271 GLY A N 1
ATOM 2152 C CA . GLY A 1 271 ? -23.245 -3.599 25.456 1.00 68.94 271 GLY A CA 1
ATOM 2153 C C . GLY A 1 271 ? -23.561 -4.964 24.825 1.00 68.94 271 GLY A C 1
ATOM 2154 O O . GLY A 1 271 ? -24.220 -5.809 25.429 1.00 68.94 271 GLY A O 1
ATOM 2155 N N . ARG A 1 272 ? -23.113 -5.207 23.586 1.00 69.56 272 ARG A N 1
ATOM 2156 C CA . ARG A 1 272 ? -23.436 -6.413 22.791 1.00 69.56 272 ARG A CA 1
ATOM 2157 C C . ARG A 1 272 ? -22.202 -7.187 22.337 1.00 69.56 272 ARG A C 1
ATOM 2159 O O . ARG A 1 272 ? -22.287 -8.049 21.459 1.00 69.56 272 ARG A O 1
ATOM 2166 N N . GLY A 1 273 ? -21.048 -6.876 22.918 1.00 69.62 273 GLY A N 1
ATOM 2167 C CA . GLY A 1 273 ? -19.785 -7.541 22.634 1.00 69.62 273 GLY A CA 1
ATOM 2168 C C . GLY A 1 273 ? -19.779 -8.966 23.177 1.00 69.62 273 GLY A C 1
ATOM 2169 O O . GLY A 1 273 ? -19.366 -9.198 24.307 1.00 69.62 273 GLY A O 1
ATOM 2170 N N . ASN A 1 274 ? -20.211 -9.937 22.373 1.00 81.62 274 ASN A N 1
ATOM 2171 C CA . ASN A 1 274 ? -19.929 -11.345 22.638 1.00 81.62 274 ASN A CA 1
ATOM 2172 C C . ASN A 1 274 ? -18.624 -11.764 21.935 1.00 81.62 274 ASN A C 1
ATOM 2174 O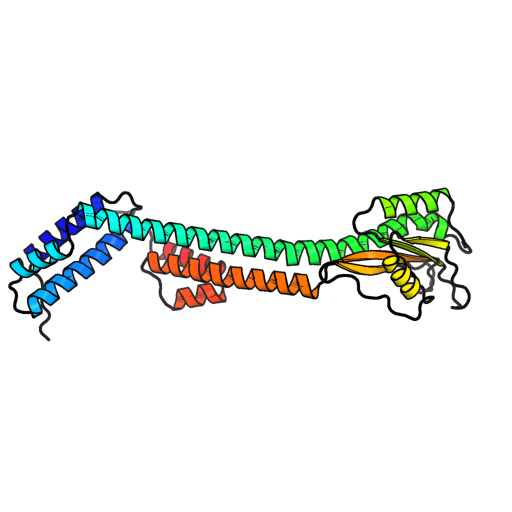 O . ASN A 1 274 ? -18.176 -11.144 20.966 1.00 81.62 274 ASN A O 1
ATOM 2178 N N . VAL A 1 275 ? -18.005 -12.842 22.418 1.00 86.31 275 VAL A N 1
ATOM 2179 C CA . VAL A 1 275 ? -16.746 -13.367 21.854 1.00 86.31 275 VAL A CA 1
ATOM 2180 C C . VAL A 1 275 ? -16.902 -13.733 20.370 1.00 86.31 275 VAL A C 1
ATOM 2182 O O . VAL A 1 275 ? -15.955 -13.594 19.597 1.00 86.31 275 VAL A O 1
ATOM 2185 N N . ALA A 1 276 ? -18.107 -14.133 19.946 1.00 88.19 276 ALA A N 1
ATOM 2186 C CA . ALA A 1 276 ? -18.401 -14.465 18.556 1.00 88.19 276 ALA A CA 1
ATOM 2187 C C . ALA A 1 276 ? -18.238 -13.258 17.616 1.00 88.19 276 ALA A C 1
ATOM 2189 O O . ALA A 1 276 ? -17.655 -13.408 16.545 1.00 88.19 276 ALA A O 1
ATOM 2190 N N . TRP A 1 277 ? -18.669 -12.058 18.020 1.00 88.44 277 TRP A N 1
ATOM 2191 C CA . TRP A 1 277 ? -18.474 -10.837 17.233 1.00 88.44 277 TRP A CA 1
ATOM 2192 C C . TRP A 1 277 ? -17.002 -10.461 17.116 1.00 88.44 277 TRP A C 1
ATOM 2194 O O . TRP A 1 277 ? -16.545 -10.141 16.023 1.00 88.44 277 TRP A O 1
ATOM 2204 N N . VAL A 1 278 ? -16.235 -10.572 18.203 1.00 87.06 278 VAL A N 1
ATOM 2205 C CA . VAL A 1 278 ? -14.789 -10.297 18.177 1.00 87.06 278 VAL A CA 1
ATOM 2206 C C . VAL A 1 278 ? -14.067 -11.261 17.230 1.00 87.06 278 VAL A C 1
ATOM 2208 O O . VAL A 1 278 ? -13.266 -10.825 16.403 1.00 87.06 278 VAL A O 1
ATOM 2211 N N . LEU A 1 279 ? -14.394 -12.558 17.287 1.00 88.31 279 LEU A N 1
ATOM 2212 C CA . LEU A 1 279 ? -13.871 -13.553 16.345 1.00 88.31 279 LEU A CA 1
ATOM 2213 C C . LEU A 1 279 ? -14.285 -13.239 14.903 1.00 88.31 279 LEU A C 1
ATOM 2215 O O . LEU A 1 279 ? -13.456 -13.311 13.995 1.00 88.31 279 LEU A O 1
ATOM 2219 N N . LEU A 1 280 ? -15.538 -12.833 14.682 1.00 91.25 280 LEU A N 1
ATOM 2220 C CA . LEU A 1 280 ? -16.024 -12.466 13.356 1.00 91.25 280 LEU A CA 1
ATOM 2221 C C . LEU A 1 280 ? -15.274 -11.249 12.798 1.00 91.25 280 LEU A C 1
ATOM 2223 O O . LEU A 1 280 ? -14.874 -11.270 11.633 1.00 91.25 280 LEU A O 1
ATOM 2227 N N . PHE A 1 281 ? -15.031 -10.215 13.609 1.00 92.50 281 PHE A N 1
ATOM 2228 C CA . PHE A 1 281 ? -14.246 -9.042 13.208 1.00 92.50 281 PHE A CA 1
ATOM 2229 C C . PHE A 1 281 ? -12.802 -9.408 12.879 1.00 92.50 281 PHE A C 1
ATOM 2231 O O . PHE A 1 281 ? -12.233 -8.861 11.939 1.00 92.50 281 PHE A O 1
ATOM 2238 N N . LEU A 1 282 ? -12.211 -10.354 13.605 1.00 89.56 282 LEU A N 1
ATOM 2239 C CA . LEU A 1 282 ? -10.846 -10.794 13.342 1.00 89.56 282 LEU A CA 1
ATOM 2240 C C . LEU A 1 282 ? -10.731 -11.559 12.013 1.00 89.56 282 LEU A C 1
ATOM 2242 O O . LEU A 1 282 ? -9.790 -11.328 11.259 1.00 89.56 282 LEU A O 1
ATOM 2246 N N . VAL A 1 283 ? -11.704 -12.421 11.698 1.00 90.19 283 VAL A N 1
ATOM 2247 C CA . VAL A 1 283 ? -11.684 -13.254 10.479 1.00 90.19 283 VAL A CA 1
ATOM 2248 C C . VAL A 1 283 ? -12.147 -12.488 9.238 1.00 90.19 283 VAL A C 1
ATOM 2250 O O . VAL A 1 283 ? -11.588 -12.658 8.158 1.00 90.19 283 VAL A O 1
ATOM 2253 N N . THR A 1 284 ? -13.174 -11.647 9.371 1.00 90.94 284 THR A N 1
ATOM 2254 C CA . THR A 1 284 ? -13.868 -11.026 8.223 1.00 90.94 284 THR A CA 1
ATOM 2255 C C . THR A 1 284 ? -13.760 -9.499 8.181 1.00 90.94 284 THR A C 1
ATOM 2257 O O . THR A 1 284 ? -14.195 -8.872 7.213 1.00 90.94 284 THR A O 1
ATOM 2260 N N . ASN A 1 285 ? -13.147 -8.888 9.200 1.00 93.38 285 ASN A N 1
ATOM 2261 C CA . ASN A 1 285 ? -12.824 -7.464 9.271 1.00 93.38 285 ASN A CA 1
ATOM 2262 C C . ASN A 1 285 ? -14.036 -6.556 8.986 1.00 93.38 285 ASN A C 1
ATOM 2264 O O . ASN A 1 285 ? -15.076 -6.704 9.633 1.00 93.38 285 ASN A O 1
ATOM 2268 N N . VAL A 1 286 ? -13.927 -5.625 8.032 1.00 91.62 286 VAL A N 1
ATOM 2269 C CA . VAL A 1 286 ? -15.006 -4.696 7.644 1.00 91.62 286 VAL A CA 1
ATOM 2270 C C . VAL A 1 286 ? -16.321 -5.411 7.344 1.00 91.62 286 VAL A C 1
ATOM 2272 O O . VAL A 1 286 ? -17.374 -4.903 7.722 1.00 91.62 286 VAL A O 1
ATOM 2275 N N . LEU A 1 287 ? -16.288 -6.589 6.710 1.00 92.19 287 LEU A N 1
AT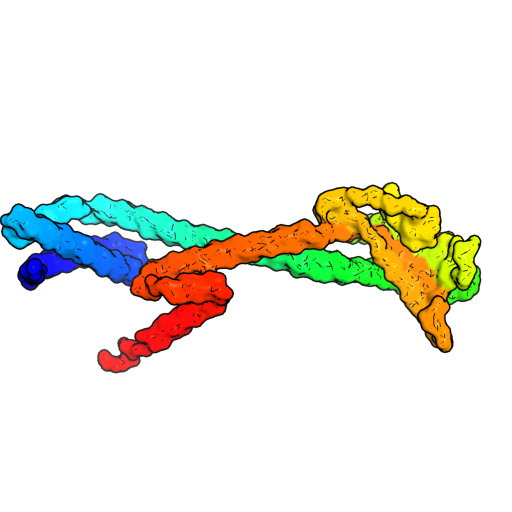OM 2276 C CA . LEU A 1 287 ? -17.505 -7.350 6.410 1.00 92.19 287 LEU A CA 1
ATOM 2277 C C . LEU A 1 287 ? -18.175 -7.852 7.690 1.00 92.19 287 LEU A C 1
ATOM 2279 O O . LEU A 1 287 ? -19.387 -7.712 7.841 1.00 92.19 287 LEU A O 1
ATOM 2283 N N . GLY A 1 288 ? -17.388 -8.358 8.640 1.00 91.19 288 GLY A N 1
ATOM 2284 C CA . GLY A 1 288 ? -17.882 -8.789 9.947 1.00 91.19 288 GLY A CA 1
ATOM 2285 C C . GLY A 1 288 ? -18.506 -7.647 10.731 1.00 91.19 288 GLY A C 1
ATOM 2286 O O . GLY A 1 288 ? -19.595 -7.793 11.283 1.00 91.19 288 GLY A O 1
ATOM 2287 N N . TYR A 1 289 ? -17.857 -6.482 10.722 1.00 92.25 289 TYR A N 1
ATOM 2288 C CA . TYR A 1 289 ? -18.417 -5.285 11.343 1.00 92.25 289 TYR A CA 1
ATOM 2289 C C . TYR A 1 289 ? -19.689 -4.801 10.627 1.00 92.25 289 TYR A C 1
ATOM 2291 O O . TYR A 1 289 ? -20.659 -4.414 11.274 1.00 92.25 289 TYR A O 1
ATOM 2299 N N . GLY A 1 290 ? -19.737 -4.883 9.295 1.00 90.06 290 GLY A N 1
ATOM 2300 C CA . GLY A 1 290 ? -20.941 -4.593 8.514 1.00 90.06 290 GLY A CA 1
ATOM 2301 C C . GLY A 1 290 ? -22.116 -5.503 8.885 1.00 90.06 290 GLY A C 1
ATOM 2302 O O . GLY A 1 290 ? -23.221 -5.011 9.115 1.00 90.06 290 GLY A O 1
ATOM 2303 N N . LEU A 1 291 ? -21.874 -6.811 9.017 1.00 90.94 291 LEU A N 1
ATOM 2304 C CA . LEU A 1 291 ? -22.870 -7.783 9.477 1.00 90.94 291 LEU A CA 1
ATOM 2305 C C . LEU A 1 291 ? -23.350 -7.481 10.899 1.00 90.94 291 LEU A C 1
ATOM 2307 O O . LEU A 1 291 ? -24.554 -7.513 11.145 1.00 90.94 291 LEU A O 1
ATOM 2311 N N . TYR A 1 292 ? -22.441 -7.121 11.807 1.00 90.75 292 TYR A N 1
ATOM 2312 C CA . TYR A 1 292 ? -22.791 -6.683 13.160 1.00 90.75 292 TYR A CA 1
ATOM 2313 C C . TYR A 1 292 ? -23.739 -5.477 13.148 1.00 90.75 292 TYR A C 1
ATOM 2315 O O . TYR A 1 292 ? -24.789 -5.497 13.794 1.00 90.75 292 TYR A O 1
ATOM 2323 N N . VAL A 1 293 ? -23.429 -4.447 12.354 1.00 88.25 293 VAL A N 1
ATOM 2324 C CA . VAL A 1 293 ? -24.279 -3.252 12.232 1.00 88.25 293 VAL A CA 1
ATOM 2325 C C . VAL A 1 293 ? -25.647 -3.586 11.623 1.00 88.25 293 VAL A C 1
ATOM 2327 O O . VAL A 1 293 ? -26.660 -3.026 12.050 1.00 88.25 293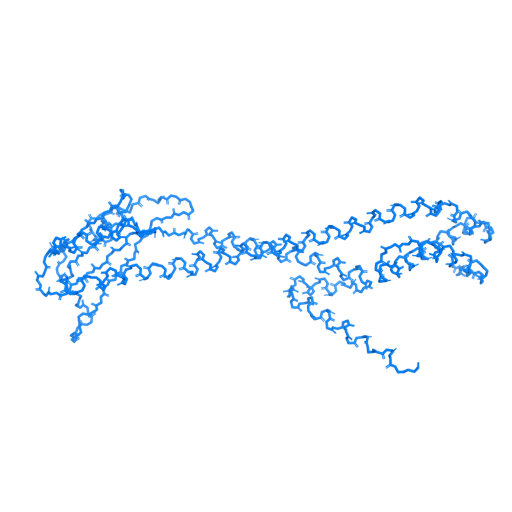 VAL A O 1
ATOM 2330 N N . LEU A 1 294 ? -25.705 -4.494 10.645 1.00 88.62 294 LEU A N 1
ATOM 2331 C CA . LEU A 1 294 ? -26.962 -4.947 10.040 1.00 88.62 294 LEU A CA 1
ATOM 2332 C C . LEU A 1 294 ? -27.819 -5.744 11.027 1.00 88.62 294 LEU A C 1
ATOM 2334 O O . LEU A 1 294 ? -29.004 -5.447 11.174 1.00 88.62 294 LEU A O 1
ATOM 2338 N N . PHE A 1 295 ? -27.222 -6.696 11.744 1.00 86.69 295 PHE A N 1
ATOM 2339 C CA . PHE A 1 295 ? -27.908 -7.491 12.761 1.00 86.69 295 PHE A CA 1
ATOM 2340 C C . PHE A 1 295 ? -28.473 -6.596 13.871 1.00 86.69 295 PHE A C 1
ATOM 2342 O O . PHE A 1 295 ? -29.641 -6.706 14.240 1.00 86.69 295 PHE A O 1
ATOM 2349 N N . ARG A 1 296 ? -27.692 -5.598 14.305 1.00 80.88 296 ARG A N 1
ATOM 2350 C CA . ARG A 1 296 ? -28.145 -4.566 15.246 1.00 80.88 296 ARG A CA 1
ATOM 2351 C C . ARG A 1 296 ? -29.365 -3.796 14.737 1.00 80.88 296 ARG A C 1
ATOM 2353 O O . ARG A 1 296 ? -30.273 -3.511 15.514 1.00 80.88 296 ARG A O 1
ATOM 2360 N N . ARG A 1 297 ? -29.379 -3.407 13.457 1.00 78.88 297 ARG A N 1
ATOM 2361 C CA . ARG A 1 297 ? -30.526 -2.700 12.857 1.00 78.88 297 ARG A CA 1
ATOM 2362 C C . ARG A 1 297 ? -31.773 -3.580 12.810 1.00 78.88 297 ARG A C 1
ATOM 2364 O O . ARG A 1 297 ? -32.863 -3.055 12.996 1.00 78.88 297 ARG A O 1
ATOM 2371 N N . TRP A 1 298 ? -31.613 -4.884 12.599 1.00 74.50 298 TRP A N 1
ATOM 2372 C CA . TRP A 1 298 ? -32.728 -5.828 12.533 1.00 74.50 298 TRP A CA 1
ATOM 2373 C C . TRP A 1 298 ? -33.396 -6.062 13.892 1.00 74.50 298 TRP A C 1
ATOM 2375 O O . TRP A 1 298 ? -34.612 -6.182 13.959 1.00 74.50 298 TRP A O 1
ATOM 2385 N N . GLU A 1 299 ? -32.628 -6.073 14.983 1.00 69.81 299 GLU A N 1
ATOM 2386 C CA . GLU A 1 299 ? -33.167 -6.222 16.345 1.00 69.81 299 GLU A CA 1
ATOM 2387 C C . GLU A 1 299 ? -33.843 -4.959 16.898 1.00 69.81 299 GLU A C 1
ATOM 2389 O O . GLU A 1 299 ? -34.497 -5.017 17.937 1.00 69.81 299 GLU A O 1
ATOM 2394 N N . ARG A 1 300 ? -33.724 -3.817 16.210 1.00 57.03 300 ARG A N 1
ATOM 2395 C CA . ARG A 1 300 ? -34.509 -2.610 16.497 1.00 57.03 300 ARG A CA 1
ATOM 2396 C C . ARG A 1 300 ? -35.545 -2.358 15.392 1.00 57.03 300 ARG A C 1
ATOM 2398 O O . ARG A 1 300 ? -35.447 -1.332 14.712 1.00 57.03 300 ARG A O 1
ATOM 2405 N N . PRO A 1 301 ? -36.559 -3.219 15.187 1.00 48.75 301 PRO A N 1
ATOM 2406 C CA . PRO A 1 301 ? -37.732 -2.788 14.456 1.00 48.75 301 PRO A CA 1
ATOM 2407 C C . PRO A 1 301 ? -38.494 -1.829 15.375 1.00 48.75 301 PRO A C 1
ATOM 2409 O O . PRO A 1 301 ? -39.176 -2.240 16.302 1.00 48.75 301 PRO A O 1
ATOM 2412 N N . VAL A 1 302 ? -38.274 -0.532 15.164 1.00 50.41 302 VAL A N 1
ATOM 2413 C CA . VAL A 1 302 ? -39.294 0.516 15.252 1.00 50.41 302 VAL A CA 1
ATOM 2414 C C . VAL A 1 302 ? -40.395 0.250 16.302 1.00 50.41 302 VAL A C 1
ATOM 2416 O O . VAL A 1 302 ? -41.490 -0.190 15.974 1.00 50.41 302 VAL A O 1
ATOM 2419 N N . LEU A 1 303 ? -40.141 0.645 17.556 1.00 44.75 303 LEU A N 1
ATOM 2420 C CA . LEU A 1 303 ? -41.185 1.144 18.469 1.00 44.75 303 LEU A CA 1
ATOM 2421 C C . LEU A 1 303 ? -41.649 2.544 17.997 1.00 44.75 303 LEU A C 1
ATOM 2423 O O . LEU A 1 303 ? -41.597 3.524 18.730 1.00 44.75 303 LEU A O 1
ATOM 2427 N N . LEU A 1 304 ? -42.042 2.655 16.727 1.00 46.19 304 LEU A N 1
ATOM 2428 C CA . LEU A 1 304 ? -42.880 3.736 16.204 1.00 46.19 304 LEU A CA 1
ATOM 2429 C C . LEU A 1 304 ? -44.070 3.051 15.538 1.00 46.19 304 LEU A C 1
ATOM 2431 O O . LEU A 1 304 ? -44.070 2.876 14.329 1.00 46.19 304 LEU A O 1
ATOM 2435 N N . ILE A 1 305 ? -45.000 2.570 16.357 1.00 43.03 305 ILE A N 1
ATOM 2436 C CA . ILE A 1 305 ? -46.458 2.511 16.163 1.00 43.03 305 ILE A CA 1
ATOM 2437 C C . ILE A 1 305 ? -46.988 1.990 17.507 1.00 43.03 305 ILE A C 1
ATOM 2439 O O . ILE A 1 305 ? -47.011 0.784 17.737 1.00 43.03 305 ILE A O 1
ATOM 2443 N N . SER A 1 306 ? -47.317 2.920 18.406 1.00 37.03 306 SER A N 1
ATOM 2444 C CA . SER A 1 306 ? -48.438 2.889 19.365 1.00 37.03 306 SER A CA 1
ATOM 2445 C C . SER A 1 306 ? -48.291 4.057 20.331 1.00 37.03 306 SER A C 1
ATOM 2447 O O . SER A 1 306 ? -47.305 4.032 21.104 1.00 37.03 306 SER A O 1
#

InterPro domains:
  IPR047928 Permease prefix domain 1 [NF038403] (29-78)

Foldseek 3Di:
DDDDDDDPVLLVVQLVLLVLLLVPDPDDPLLSVLSSVVSSVVLVVQLVVVVVVVDDSVVSSVVSSPVCHDSVVNNVVVNVVVVVLVVVLVVLLVLLVVLLVLLCCLCPVQVPPCAPPVQVVVQVVLCVLCCVPLVPAPQQADDPVSQVVQQVCQVPDAFWFWKWKWFDDPDLPDTHTRDIDGNDPQLVQQVCVVNVNDPDDRDFPDDFKTKDKDKDFAADPDPDRSHGRMMMIIIGIHTDSVVSNVSSVVSNVSSLVSQLVSLQSVCVSSVNRDPVLSVQCNVPNPVSSVVVVVVVVVVDDDPPDD

Sequence (306 aa):
MTEIKLSSASRARMAEYVDKLCRQMNEPQDQVEDFREEMTANLTSAVVEEMRQGMPEDEAVTVALLQFGELKEVKRELVRIYKIRRTFASGILKSALLLLLLSAVSLGLIIGMWNERATDKYVKDVYQMVQAEAGVPGTTALSEPMRKKLKDWVDHTWGVKGVLIESSFRNSEQKVDMFTYTKTQSAEGWLNYASGVGEVLPEREGFLVRTTISTKGYPSGGDNPSEYPFVVHVAMSYFNYTFFYSLGLFMLGGYFLLFAVWAGMRAYDEGRGNVAWVLLFLVTNVLGYGLYVLFRRWERPVLLIS

Radius of gyration: 36.36 Å; chains: 1; bounding box: 78×35×103 Å

Secondary structure (DSSP, 8-state):
----PPPHHHHHHHHHHHHHHHHT--S-HHHHHHHHHHHHHHHHHHHHHHHHTT--HHHHHHHHHHHH--HHHHHHHHHHHHHHHHHHHHHHHHHHHHHHHHHHIIIIIIIIIIIIIIHHHHHHHHHHHHHHHHTSTT--S--HHHHHHHHHHHHHSTTEEEEEEEE--SSTT---EEEEEESSHHHHHHHHHHHT---SPPP---SSEEEEEEEE----SSS-TT--SEEEEEEEEEE-HHHHHHHHHHHHHHHHHHHHHHHHHHHHHTT---HHHHHHHHHHTHHHHHHHHHHHHHT-------